Protein AF-A0A5S9NQM9-F1 (afdb_monomer)

Organism: NCBI:txid2029982

Nearest PDB structures (foldseek):
  5tz8-assembly1_B  TM=5.856E-01  e=1.288E-02  Staphylococcus aureus
  4mqt-assembly1_B  TM=5.356E-01  e=1.630E-02  Lama glama
  5j56-assembly1_B  TM=5.981E-01  e=7.099E-02  Vicugna pacos
  5u4m-assembly1_B  TM=4.731E-01  e=1.206E-01  Vicugna pacos
  7tys-assembly1_A  TM=3.061E-01  e=6.693E-02  Rattus norvegicus

pLDDT: mean 79.93, std 12.36, range [46.22, 94.44]

Mean predicted aligned error: 11.91 Å

Solvent-accessible surface area (backbone atoms only — not comparable to full-atom values): 13953 Å² total; per-residue (Å²): 107,72,63,61,52,49,49,49,70,73,41,55,75,67,51,32,50,49,51,52,49,49,50,50,48,53,50,50,54,46,49,46,50,70,55,46,38,50,55,52,19,59,75,67,74,44,82,72,48,71,69,32,50,52,53,46,50,51,50,53,48,53,54,52,50,51,50,52,51,52,52,52,52,50,51,52,50,32,51,52,26,49,75,70,69,38,52,71,58,22,52,50,50,52,53,52,50,53,50,53,52,49,51,47,64,70,45,43,63,58,53,42,44,51,54,15,48,77,68,66,18,62,80,55,42,75,65,43,23,50,78,36,44,79,48,77,44,77,75,44,80,49,75,60,90,55,35,38,34,42,31,33,30,44,41,61,40,90,96,58,58,24,60,56,27,31,36,32,43,31,23,28,43,97,88,55,38,30,31,68,41,58,31,73,86,76,37,54,66,43,76,26,35,63,81,21,40,48,75,46,48,30,45,47,84,84,44,78,82,36,83,33,30,43,38,30,32,29,52,66,74,24,52,60,48,28,72,73,67,78,41,84,51,59,82,70,64,40,76,55,84,86,42,69,81,49,51,76,59,29,32,29,80,44,75,57,89,126

Foldseek 3Di:
DVVLVVCCVPDDPVSVVVSVVVVVVVVVVVCCLVPVQCVVCVVVLHDRDSVLSVLVVVVVCVLVVVLVVLVVVLVVVLVVCVVVVVNVVSVVSVVVNVVVVVCCVVCVLVVLLVSCLVVVRCVSAAHWALRFFDDKADFDWDDDPQKIKTKTFTDTDPPHFQQQKKKWKWAQDPVQKIFTAQFPVRDRIDGAHRRRIDITIGGNVVDDGHFMKIKMTRPSLQPVVCVPPVDPSADRIDNDPPDPSSVVSSIDIGTDDD

Secondary structure (DSSP, 8-state):
-HHHHHHHHHS-HHHHHHHHHHHHHHHHHHHIIIIIHHHHHHHTT----HHHHHHHHHHHHHHHHHHHHHHHHHHHHHHHHHHTT-HHHHHHHHHHHHHHHHHHHHHHHHHHHHHHHHTT-TTTSPPPHHHHEEEEEEEEEEEETTEEEEEEEEEEPTT--GGGEEEEEEEE-TTS-EEEPPBTTS-SEEEPPTTSEEEEEEETTT----S-EEEEEEGGGTHHHHHHH-S-SS-S-BSSSS-HHHHTTT-EEEE---

Structure (mmCIF, N/CA/C/O backbone):
data_AF-A0A5S9NQM9-F1
#
_entry.id   AF-A0A5S9NQM9-F1
#
loop_
_atom_site.group_PDB
_atom_site.id
_atom_site.type_symbol
_atom_site.label_atom_id
_atom_site.label_alt_id
_atom_site.label_comp_id
_atom_site.label_asym_id
_atom_site.label_entity_id
_atom_site.label_seq_id
_atom_site.pdbx_PDB_ins_code
_atom_site.Cartn_x
_atom_site.Cartn_y
_atom_site.Cartn_z
_atom_site.occupancy
_atom_site.B_iso_or_equiv
_atom_site.auth_seq_id
_atom_site.auth_comp_id
_atom_site.auth_asym_id
_atom_site.auth_atom_id
_atom_site.pdbx_PDB_model_num
ATOM 1 N N . MET A 1 1 ? -11.300 13.026 -35.500 1.00 51.81 1 MET A N 1
ATOM 2 C CA . MET A 1 1 ? -11.892 11.980 -36.374 1.00 51.81 1 MET A CA 1
ATOM 3 C C . MET A 1 1 ? -12.049 12.459 -37.820 1.00 51.81 1 MET A C 1
ATOM 5 O O . MET A 1 1 ? -11.600 11.745 -38.700 1.00 51.81 1 MET A O 1
ATOM 9 N N . LYS A 1 2 ? -12.591 13.663 -38.082 1.00 46.22 2 LYS A N 1
ATOM 10 C CA . LYS A 1 2 ? -12.642 14.241 -39.445 1.00 46.22 2 LYS A CA 1
ATOM 11 C C . LYS A 1 2 ? -11.258 14.427 -40.100 1.00 46.22 2 LYS A C 1
ATOM 13 O O . LYS A 1 2 ? -11.122 14.113 -41.272 1.00 46.22 2 LYS A O 1
ATOM 18 N N . GLU A 1 3 ? -10.237 14.838 -39.342 1.00 55.19 3 GLU A N 1
ATOM 19 C CA . GLU A 1 3 ? -8.847 14.934 -39.840 1.00 55.19 3 GLU A CA 1
ATOM 20 C C . GLU A 1 3 ? -8.229 13.565 -40.148 1.00 55.19 3 GLU A C 1
ATOM 22 O O . GLU A 1 3 ? -7.749 13.363 -41.248 1.00 55.19 3 GLU A O 1
ATOM 27 N N . ILE A 1 4 ? -8.367 12.574 -39.258 1.00 57.25 4 ILE A N 1
ATOM 28 C CA . ILE A 1 4 ? -7.881 11.196 -39.494 1.00 57.25 4 ILE A CA 1
ATOM 29 C C . ILE A 1 4 ? -8.489 10.588 -40.772 1.00 57.25 4 ILE A C 1
ATOM 31 O O . ILE A 1 4 ? -7.815 9.869 -41.503 1.00 57.25 4 ILE A O 1
ATOM 35 N N . VAL A 1 5 ? -9.766 10.872 -41.050 1.00 58.75 5 VAL A N 1
ATOM 36 C CA . VAL A 1 5 ? -10.443 10.420 -42.277 1.00 58.75 5 VAL A CA 1
ATOM 37 C C . VAL A 1 5 ? -9.930 11.178 -43.503 1.00 58.75 5 VAL A C 1
ATOM 39 O O . VAL A 1 5 ? -9.722 10.560 -44.543 1.00 58.75 5 VAL A O 1
ATOM 42 N N . SER A 1 6 ? -9.684 12.486 -43.384 1.00 68.06 6 SER A N 1
ATOM 43 C CA . SER A 1 6 ? -9.044 13.285 -44.435 1.00 68.06 6 SER A CA 1
ATOM 44 C C . SER A 1 6 ? -7.654 12.737 -44.775 1.00 68.06 6 SER A C 1
ATOM 46 O O . SER A 1 6 ? -7.407 12.419 -45.936 1.00 68.06 6 SER A O 1
ATOM 48 N N . ASP A 1 7 ? -6.807 12.513 -43.768 1.00 57.16 7 ASP A N 1
ATOM 49 C CA . ASP A 1 7 ? -5.433 12.009 -43.912 1.00 57.16 7 ASP A CA 1
ATOM 50 C C . ASP A 1 7 ? -5.389 10.562 -44.422 1.00 57.16 7 ASP A C 1
ATOM 52 O O . ASP A 1 7 ? -4.492 10.176 -45.168 1.00 57.16 7 ASP A O 1
ATOM 56 N N . PHE A 1 8 ? -6.392 9.744 -44.094 1.00 61.41 8 PHE A N 1
ATOM 57 C CA . PHE A 1 8 ? -6.534 8.404 -44.664 1.00 61.41 8 PHE A CA 1
ATOM 58 C C . PHE A 1 8 ? -6.940 8.432 -46.147 1.00 61.41 8 PHE A C 1
ATOM 60 O O . PHE A 1 8 ? -6.553 7.559 -46.929 1.00 61.41 8 PHE A O 1
ATOM 67 N N . ILE A 1 9 ? -7.737 9.415 -46.568 1.00 69.00 9 ILE A N 1
ATOM 68 C CA . ILE A 1 9 ? -8.157 9.548 -47.967 1.00 69.00 9 ILE A CA 1
ATOM 69 C C . ILE A 1 9 ? -7.001 10.097 -48.813 1.00 69.00 9 ILE A C 1
ATOM 71 O O . ILE A 1 9 ? -6.726 9.532 -49.876 1.00 69.00 9 ILE A O 1
ATOM 75 N N . SER A 1 10 ? -6.294 11.118 -48.321 1.00 73.56 10 SER A N 1
ATOM 76 C CA . SER A 1 10 ? -5.234 11.837 -49.043 1.00 73.56 10 SER A CA 1
ATOM 77 C C . SER A 1 10 ? -3.818 11.266 -48.875 1.00 73.56 10 SER A C 1
ATOM 79 O O . SER A 1 10 ? -2.963 11.547 -49.712 1.00 73.56 10 SER A O 1
ATOM 81 N N . GLY A 1 11 ? -3.561 10.467 -47.836 1.00 65.56 11 GLY A N 1
ATOM 82 C CA . GLY A 1 11 ? -2.228 9.957 -47.506 1.00 65.56 11 GLY A CA 1
ATOM 83 C C . GLY A 1 11 ? -1.705 8.853 -48.430 1.00 65.56 11 GLY A C 1
ATOM 84 O O . GLY A 1 11 ? -2.449 8.171 -49.142 1.00 65.56 11 GLY A O 1
ATOM 85 N N . SER A 1 12 ? -0.392 8.640 -48.389 1.00 72.06 12 SER A N 1
ATOM 86 C CA . SER A 1 12 ? 0.304 7.549 -49.084 1.00 72.06 12 SER A CA 1
ATOM 87 C C . SER A 1 12 ? -0.123 6.163 -48.570 1.00 72.06 12 SER A C 1
ATOM 89 O O . SER A 1 12 ? -0.631 6.025 -47.458 1.00 72.06 12 SER A O 1
ATOM 91 N N . ALA A 1 13 ? 0.102 5.092 -49.344 1.00 67.38 13 ALA A N 1
ATOM 92 C CA . ALA A 1 13 ? -0.263 3.725 -48.933 1.00 67.38 13 ALA A CA 1
ATOM 93 C C . ALA A 1 13 ? 0.324 3.326 -47.558 1.00 67.38 13 ALA A C 1
ATOM 95 O O . ALA A 1 13 ? -0.333 2.649 -46.767 1.00 67.38 13 ALA A O 1
ATOM 96 N N . THR A 1 14 ? 1.529 3.808 -47.249 1.00 60.97 14 THR A N 1
ATOM 97 C CA . THR A 1 14 ? 2.202 3.670 -45.950 1.00 60.97 14 THR A CA 1
ATOM 98 C C . THR A 1 14 ? 1.504 4.428 -44.821 1.00 60.97 14 THR A C 1
ATOM 100 O O . THR A 1 14 ? 1.341 3.869 -43.741 1.00 60.97 14 THR A O 1
ATOM 103 N N . GLU A 1 15 ? 1.044 5.661 -45.050 1.00 57.12 15 GLU A N 1
ATOM 104 C CA . GLU A 1 15 ? 0.270 6.421 -44.051 1.00 57.12 15 GLU A CA 1
ATOM 105 C C . GLU A 1 15 ? -1.088 5.779 -43.789 1.00 57.12 15 GLU A C 1
ATOM 107 O O . GLU A 1 15 ? -1.505 5.668 -42.639 1.00 57.12 15 GLU A O 1
ATOM 112 N N . LYS A 1 16 ? -1.751 5.261 -44.827 1.00 60.00 16 LYS A N 1
ATOM 113 C CA . LYS A 1 16 ? -3.017 4.530 -44.680 1.00 60.00 16 LYS A CA 1
ATOM 114 C C . LYS A 1 16 ? -2.847 3.273 -43.831 1.00 60.00 16 LYS A C 1
ATOM 116 O O . LYS A 1 16 ? -3.647 3.032 -42.928 1.00 60.00 16 LYS A O 1
ATOM 121 N N . LEU A 1 17 ? -1.788 2.501 -44.080 1.00 51.72 17 LEU A N 1
ATOM 122 C CA . LEU A 1 17 ? -1.436 1.333 -43.268 1.00 51.72 17 LEU A CA 1
ATOM 123 C C . LEU A 1 17 ? -1.083 1.719 -41.828 1.00 51.72 17 LEU A C 1
ATOM 125 O O . LEU A 1 17 ? -1.529 1.046 -40.902 1.00 51.72 17 LEU A O 1
ATOM 129 N N . ALA A 1 18 ? -0.351 2.815 -41.619 1.00 55.75 18 ALA A N 1
ATOM 130 C CA . ALA A 1 18 ? -0.040 3.320 -40.284 1.00 55.75 18 ALA A CA 1
ATOM 131 C C . ALA A 1 18 ? -1.306 3.757 -39.527 1.00 55.75 18 ALA A C 1
ATOM 133 O O . ALA A 1 18 ? -1.468 3.422 -38.355 1.00 55.75 18 ALA A O 1
ATOM 134 N N . ILE A 1 19 ? -2.245 4.430 -40.197 1.00 62.56 19 ILE A N 1
ATOM 135 C CA . ILE A 1 19 ? -3.531 4.840 -39.618 1.00 62.56 19 ILE A CA 1
ATOM 136 C C . ILE A 1 19 ? -4.387 3.612 -39.270 1.00 62.56 19 ILE A C 1
ATOM 138 O O . ILE A 1 19 ? -4.892 3.530 -38.151 1.00 62.56 19 ILE A O 1
ATOM 142 N N . ILE A 1 20 ? -4.505 2.623 -40.167 1.00 62.88 20 ILE A N 1
ATOM 143 C CA . ILE A 1 20 ? -5.230 1.365 -39.893 1.00 62.88 20 ILE A CA 1
ATOM 144 C C . ILE A 1 20 ? -4.575 0.592 -38.746 1.00 62.88 20 ILE A C 1
ATOM 146 O O . ILE A 1 20 ? -5.282 0.078 -37.878 1.00 62.88 20 ILE A O 1
ATOM 150 N N . SER A 1 21 ? -3.243 0.529 -38.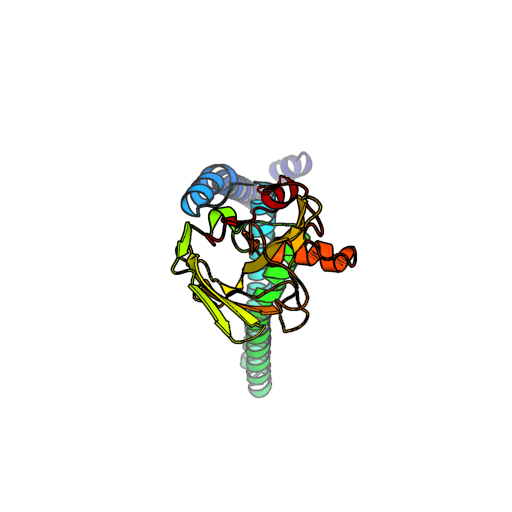711 1.00 52.25 21 SER A N 1
ATOM 151 C CA . SER A 1 21 ? -2.486 -0.113 -37.635 1.00 52.25 21 SER A CA 1
ATOM 152 C C . SER A 1 21 ? -2.723 0.589 -36.299 1.00 52.25 21 SER A C 1
ATOM 154 O O . SER A 1 21 ? -2.992 -0.074 -35.300 1.00 52.25 21 SER A O 1
ATOM 156 N N . ASN A 1 22 ? -2.706 1.922 -36.272 1.00 61.72 22 ASN A N 1
ATOM 157 C CA . ASN A 1 22 ? -2.979 2.706 -35.068 1.00 61.72 22 ASN A CA 1
ATOM 158 C C . ASN A 1 22 ? -4.422 2.520 -34.590 1.00 61.72 22 ASN A C 1
ATOM 160 O O . ASN A 1 22 ? -4.638 2.273 -33.408 1.00 61.72 22 ASN A O 1
ATOM 164 N N . ILE A 1 23 ? -5.407 2.555 -35.493 1.00 60.47 23 ILE A N 1
ATOM 165 C CA . ILE A 1 23 ? -6.818 2.313 -35.155 1.00 60.47 23 ILE A CA 1
ATOM 166 C C . ILE A 1 23 ? -7.016 0.879 -34.647 1.00 60.47 23 ILE A C 1
ATOM 168 O O . ILE A 1 23 ? -7.681 0.686 -33.634 1.00 60.47 23 ILE A O 1
ATOM 172 N N . SER A 1 24 ? -6.403 -0.117 -35.289 1.00 52.09 24 SER A N 1
ATOM 173 C CA . SER A 1 24 ? -6.474 -1.524 -34.862 1.00 52.09 24 SER A CA 1
ATOM 174 C C . SER A 1 24 ? -5.780 -1.753 -33.523 1.00 52.09 24 SER A C 1
ATOM 176 O O . SER A 1 24 ? -6.271 -2.523 -32.706 1.00 52.09 24 SER A O 1
ATOM 178 N N . THR A 1 25 ? -4.679 -1.048 -33.257 1.00 62.09 25 THR A N 1
ATOM 179 C CA . THR A 1 25 ? -3.988 -1.088 -31.962 1.00 62.09 25 THR A CA 1
ATOM 180 C C . THR A 1 25 ? -4.838 -0.425 -30.881 1.00 62.09 25 THR A C 1
ATOM 182 O O . THR A 1 25 ? -5.014 -1.003 -29.816 1.00 62.09 25 THR A O 1
ATOM 185 N N . ILE A 1 26 ? -5.448 0.732 -31.157 1.00 60.41 26 ILE A N 1
ATOM 186 C CA . ILE A 1 26 ? -6.357 1.415 -30.223 1.00 60.41 26 ILE A CA 1
ATOM 187 C C . ILE A 1 26 ? -7.592 0.553 -29.943 1.00 60.41 26 ILE A C 1
ATOM 189 O O . ILE A 1 26 ? -7.977 0.404 -28.785 1.00 60.41 26 ILE A O 1
ATOM 193 N N . LEU A 1 27 ? -8.195 -0.053 -30.968 1.00 55.09 27 LEU A N 1
ATOM 194 C CA . LEU A 1 27 ? -9.335 -0.960 -30.817 1.00 55.09 27 LEU A CA 1
ATOM 195 C C . LEU A 1 27 ? -8.939 -2.243 -30.086 1.00 55.09 27 LEU A C 1
ATOM 197 O O . LEU A 1 27 ? -9.668 -2.665 -29.200 1.00 55.09 27 LEU A O 1
ATOM 201 N N . GLY A 1 28 ? -7.781 -2.829 -30.390 1.00 58.00 28 GLY A N 1
ATOM 202 C CA . GLY A 1 28 ? -7.254 -4.009 -29.703 1.00 58.00 28 GLY A CA 1
ATOM 203 C C . GLY A 1 28 ? -6.983 -3.742 -28.224 1.00 58.00 28 GLY A C 1
ATOM 204 O O . GLY A 1 28 ? -7.447 -4.491 -27.370 1.00 58.00 28 GLY A O 1
ATOM 205 N N . VAL A 1 29 ? -6.329 -2.622 -27.905 1.00 63.25 29 VAL A N 1
ATOM 206 C CA . VAL A 1 29 ? -6.118 -2.164 -26.523 1.00 63.25 29 VAL A CA 1
ATOM 207 C C . VAL A 1 29 ? -7.457 -1.883 -25.845 1.00 63.25 29 VAL A C 1
ATOM 209 O O . VAL A 1 29 ? -7.630 -2.244 -24.685 1.00 63.25 29 VAL A O 1
ATOM 212 N N . SER A 1 30 ? -8.436 -1.324 -26.561 1.00 57.75 30 SER A N 1
ATOM 213 C CA . SER A 1 30 ? -9.780 -1.066 -26.029 1.00 57.75 30 SER A CA 1
ATOM 214 C C . SER A 1 30 ? -10.544 -2.363 -25.745 1.00 57.75 30 SER A C 1
ATOM 216 O O . SER A 1 30 ? -11.080 -2.517 -24.657 1.00 57.75 30 SER A O 1
ATOM 218 N N . VAL A 1 31 ? -10.557 -3.335 -26.661 1.00 58.09 31 VAL A N 1
ATOM 219 C CA . VAL A 1 31 ? -11.226 -4.637 -26.473 1.00 58.09 31 VAL A CA 1
ATOM 220 C C . VAL A 1 31 ? -10.569 -5.429 -25.343 1.00 58.09 31 VAL A C 1
ATOM 222 O O . VAL A 1 31 ? -11.271 -5.963 -24.490 1.00 58.09 31 VAL A O 1
ATOM 225 N N . VAL A 1 32 ? -9.236 -5.442 -25.263 1.00 58.91 32 VAL A N 1
ATOM 226 C CA . VAL A 1 32 ? -8.513 -6.037 -24.127 1.00 58.91 32 VAL A CA 1
ATOM 227 C C . VAL A 1 32 ? -8.874 -5.314 -22.824 1.00 58.91 32 VAL A C 1
ATOM 229 O O . VAL A 1 32 ? -9.146 -5.960 -21.820 1.00 58.91 32 VAL A O 1
ATOM 232 N N . THR A 1 33 ? -8.977 -3.987 -22.835 1.00 62.69 33 THR A N 1
ATOM 233 C CA . THR A 1 33 ? -9.366 -3.197 -21.655 1.00 62.69 33 THR A CA 1
ATOM 234 C C . THR A 1 33 ? -10.805 -3.475 -21.205 1.00 62.69 33 THR A C 1
ATOM 236 O O . THR A 1 33 ? -11.052 -3.652 -20.016 1.00 62.69 33 THR A O 1
ATOM 239 N N . PHE A 1 34 ? -11.756 -3.547 -22.137 1.00 61.00 34 PHE A N 1
ATOM 240 C CA . PHE A 1 34 ? -13.183 -3.697 -21.833 1.00 61.00 34 PHE A CA 1
ATOM 241 C C . PHE A 1 34 ? -13.615 -5.146 -21.583 1.00 61.00 34 PHE A C 1
ATOM 243 O O . PHE A 1 34 ? -14.586 -5.359 -20.865 1.00 61.00 34 PHE A O 1
ATOM 250 N N . VAL A 1 35 ? -12.911 -6.134 -22.145 1.00 61.97 35 VAL A N 1
ATOM 251 C CA . VAL A 1 35 ? -13.243 -7.562 -21.993 1.00 61.97 35 VAL A CA 1
ATOM 252 C C . VAL A 1 35 ? -12.287 -8.259 -21.027 1.00 61.97 35 VAL A C 1
ATOM 254 O O . VAL A 1 35 ? -12.735 -8.939 -20.108 1.00 61.97 35 VAL A O 1
ATOM 257 N N . ALA A 1 36 ? -10.973 -8.076 -21.186 1.00 61.94 36 ALA A N 1
ATOM 258 C CA . ALA A 1 36 ? -9.996 -8.714 -20.303 1.00 61.94 36 ALA A CA 1
ATOM 259 C C . ALA A 1 36 ? -9.820 -7.953 -18.983 1.00 61.94 36 ALA A C 1
ATOM 261 O O . ALA A 1 36 ? -9.487 -8.575 -17.984 1.00 61.94 36 ALA A O 1
ATOM 262 N N . GLY A 1 37 ? -10.076 -6.641 -18.944 1.00 63.16 37 GLY A N 1
ATOM 263 C CA . GLY A 1 37 ? -10.014 -5.842 -17.716 1.00 63.16 37 GLY A CA 1
ATOM 264 C C . GLY A 1 37 ? -10.918 -6.378 -16.597 1.00 63.16 37 GLY A C 1
ATOM 265 O O . GLY A 1 37 ? -10.394 -6.729 -15.538 1.00 63.16 37 GLY A O 1
ATOM 266 N N . PRO A 1 38 ? -12.243 -6.514 -16.815 1.00 64.44 38 PRO A N 1
ATOM 267 C CA . PRO A 1 38 ? -13.151 -7.105 -15.831 1.00 64.44 38 PRO A CA 1
ATOM 268 C C . PRO A 1 38 ? -12.750 -8.531 -15.438 1.00 64.44 38 PRO A C 1
ATOM 270 O O . PRO A 1 38 ? -12.697 -8.847 -14.254 1.00 64.44 38 PRO A O 1
ATOM 273 N N . PHE A 1 39 ? -12.379 -9.356 -16.421 1.00 62.28 39 PHE A N 1
ATOM 274 C CA . PHE A 1 39 ? -11.992 -10.753 -16.210 1.00 62.28 39 PHE A CA 1
ATOM 275 C C . PHE A 1 39 ? -10.712 -10.900 -15.368 1.00 62.28 39 PHE A C 1
ATOM 277 O O . PHE A 1 39 ? -10.650 -11.707 -14.443 1.00 62.28 39 PHE A O 1
ATOM 284 N N . LEU A 1 40 ? -9.685 -10.092 -15.647 1.00 59.53 40 LEU A N 1
ATOM 285 C CA . LEU A 1 40 ? -8.442 -10.058 -14.874 1.00 59.53 40 LEU A CA 1
ATOM 286 C C . LEU A 1 40 ? -8.657 -9.469 -13.480 1.00 59.53 40 LEU A C 1
ATOM 288 O O . LEU A 1 40 ? -7.980 -9.882 -12.542 1.00 59.53 40 LEU A O 1
ATOM 292 N N . SER A 1 41 ? -9.582 -8.518 -13.332 1.00 60.00 41 SER A N 1
ATOM 293 C CA . SER A 1 41 ? -9.927 -7.943 -12.030 1.00 60.00 41 SER A CA 1
ATOM 294 C C . SER A 1 41 ? -10.620 -8.968 -11.131 1.00 60.00 41 SER A C 1
ATOM 296 O O . SER A 1 41 ? -10.231 -9.123 -9.973 1.00 60.00 41 SER A O 1
ATOM 298 N N . GLU A 1 42 ? -11.540 -9.757 -11.694 1.00 62.88 42 GLU A N 1
ATOM 299 C CA . GLU A 1 42 ? -12.190 -10.881 -11.012 1.00 62.88 42 GLU A CA 1
ATOM 300 C C . GLU A 1 42 ? -11.171 -11.956 -10.595 1.00 62.88 42 GLU A C 1
ATOM 302 O O . GLU A 1 42 ? -11.158 -12.380 -9.440 1.00 62.88 42 GLU A O 1
ATOM 307 N N . PHE A 1 43 ? -10.226 -12.306 -11.477 1.00 58.78 43 PHE A N 1
ATOM 308 C CA . PHE A 1 43 ? -9.112 -13.206 -11.141 1.00 58.78 43 PHE A CA 1
ATOM 309 C C . PHE A 1 43 ? -8.162 -12.641 -10.073 1.00 58.78 43 PHE A C 1
ATOM 311 O O . PHE A 1 43 ? -7.620 -13.394 -9.266 1.00 58.78 43 PHE A O 1
ATOM 318 N N . ALA A 1 44 ? -7.944 -11.326 -10.059 1.00 58.09 44 ALA A N 1
ATOM 319 C CA . ALA A 1 44 ? -7.082 -10.652 -9.090 1.00 58.09 44 ALA A CA 1
ATOM 320 C C . ALA A 1 44 ? -7.793 -10.320 -7.765 1.00 58.09 44 ALA A C 1
ATOM 322 O O . ALA A 1 44 ? -7.170 -9.731 -6.877 1.00 58.09 44 ALA A O 1
ATOM 323 N N . GLY A 1 45 ? -9.087 -10.640 -7.628 1.00 54.69 45 GLY A N 1
ATOM 324 C CA . GLY A 1 45 ? -9.898 -10.282 -6.462 1.00 54.69 45 GLY A CA 1
ATOM 325 C C . GLY A 1 45 ? -10.020 -8.769 -6.241 1.00 54.69 45 GLY A C 1
ATOM 326 O O . GLY A 1 45 ? -10.183 -8.320 -5.105 1.00 54.69 45 GLY A O 1
ATOM 327 N N . LYS A 1 46 ? -9.884 -7.966 -7.303 1.00 64.19 46 LYS A N 1
ATOM 328 C CA . LYS A 1 46 ? -10.039 -6.506 -7.264 1.00 64.19 46 LYS A CA 1
ATOM 329 C C . LYS A 1 46 ? -11.395 -6.117 -7.858 1.00 64.19 46 LYS A C 1
ATOM 331 O O . LYS A 1 46 ? -11.971 -6.836 -8.664 1.00 64.19 46 LYS A O 1
ATOM 336 N N . GLU A 1 47 ? -11.935 -4.981 -7.425 1.00 65.56 47 GLU A N 1
ATOM 337 C CA . GLU A 1 47 ? -13.115 -4.411 -8.080 1.00 65.56 47 GLU A CA 1
ATOM 338 C C . GLU A 1 47 ? -12.705 -3.776 -9.405 1.00 65.56 47 GLU A C 1
ATOM 340 O O . GLU A 1 47 ? -11.735 -3.015 -9.473 1.00 65.56 47 GLU A O 1
ATOM 345 N N . PHE A 1 48 ? -13.444 -4.083 -10.473 1.00 67.9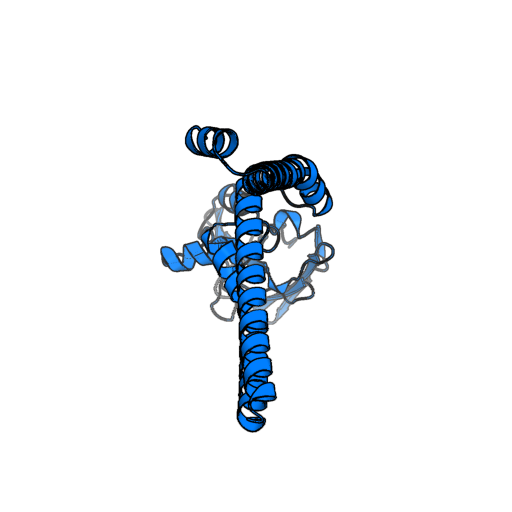4 48 PHE A N 1
ATOM 346 C CA . PHE A 1 48 ? -13.163 -3.491 -11.769 1.00 67.94 48 PHE A CA 1
ATOM 347 C C . PHE A 1 48 ? -13.692 -2.062 -11.849 1.00 67.94 48 PHE A C 1
ATOM 349 O O . PHE A 1 48 ? -14.861 -1.827 -12.146 1.00 67.94 48 PHE A O 1
ATOM 356 N N . ILE A 1 49 ? -12.795 -1.103 -11.632 1.00 74.19 49 ILE A N 1
ATOM 357 C CA . ILE A 1 49 ? -13.055 0.314 -11.873 1.00 74.19 49 ILE A CA 1
ATOM 358 C C . ILE A 1 49 ? -12.307 0.734 -13.144 1.00 74.19 49 ILE A C 1
ATOM 360 O O . ILE A 1 49 ? -11.076 0.707 -13.200 1.00 74.19 49 ILE A O 1
ATOM 364 N N . VAL A 1 50 ? -13.053 1.113 -14.188 1.00 70.62 50 VAL A N 1
ATOM 365 C CA . VAL A 1 50 ? -12.493 1.458 -15.512 1.00 70.62 50 VAL A CA 1
ATOM 366 C C . VAL A 1 50 ? -11.508 2.626 -15.422 1.00 70.62 50 VAL A C 1
ATOM 368 O O . VAL A 1 50 ? -10.443 2.575 -16.037 1.00 70.62 50 VAL A O 1
ATOM 371 N N . SER A 1 51 ? -11.835 3.667 -14.649 1.00 74.38 51 SER A N 1
ATOM 372 C CA . SER A 1 51 ? -10.960 4.832 -14.462 1.00 74.38 51 SER A CA 1
ATOM 373 C C . SER A 1 51 ? -9.617 4.435 -13.858 1.00 74.38 51 SER A C 1
ATOM 375 O O . SER A 1 51 ? -8.570 4.803 -14.388 1.00 74.38 51 SER A O 1
ATOM 377 N N . ASP A 1 52 ? -9.643 3.623 -12.805 1.00 74.00 52 ASP A N 1
ATOM 378 C CA . ASP A 1 52 ? -8.449 3.151 -12.111 1.00 74.00 52 ASP A CA 1
ATOM 379 C C . ASP A 1 52 ? -7.573 2.310 -13.041 1.00 74.00 52 ASP A C 1
ATOM 381 O O . ASP A 1 52 ? -6.342 2.427 -13.039 1.00 74.00 52 ASP A O 1
ATOM 385 N N . PHE A 1 53 ? -8.208 1.473 -13.863 1.00 74.62 53 PHE A N 1
ATOM 386 C CA . PHE A 1 53 ? -7.518 0.646 -14.843 1.00 74.62 53 PHE A CA 1
ATOM 387 C C . PHE A 1 53 ? -6.806 1.510 -15.891 1.00 74.62 53 PHE A C 1
ATOM 389 O O . PHE A 1 53 ? -5.613 1.323 -16.128 1.00 74.62 53 PHE A O 1
ATOM 396 N N . ILE A 1 54 ? -7.498 2.500 -16.465 1.00 77.56 54 ILE A N 1
ATOM 397 C CA . ILE A 1 54 ? -6.922 3.416 -17.461 1.00 77.56 54 ILE A CA 1
ATOM 398 C C . ILE A 1 54 ? -5.730 4.177 -16.872 1.00 77.56 54 ILE A C 1
ATOM 400 O O . ILE A 1 54 ? -4.665 4.210 -17.490 1.00 77.56 54 ILE A O 1
ATOM 404 N N . ILE A 1 55 ? -5.873 4.745 -15.670 1.00 77.12 55 ILE A N 1
ATOM 405 C CA . ILE A 1 55 ? -4.788 5.493 -15.016 1.00 77.12 55 ILE A CA 1
ATOM 406 C C . ILE A 1 55 ? -3.589 4.579 -14.751 1.00 77.12 55 ILE A C 1
ATOM 408 O O . ILE A 1 55 ? -2.451 4.971 -15.006 1.00 77.12 55 ILE A O 1
ATOM 412 N N . SER A 1 56 ? -3.828 3.343 -14.313 1.00 78.44 56 SER A N 1
ATOM 413 C CA . SER A 1 56 ? -2.760 2.363 -14.087 1.00 78.44 56 SER A CA 1
ATOM 414 C C . SER A 1 56 ? -2.027 2.005 -15.370 1.00 78.44 56 SER A C 1
ATOM 416 O O . SER A 1 56 ? -0.797 2.013 -15.392 1.00 78.44 56 SER A O 1
ATOM 418 N N . VAL A 1 57 ? -2.759 1.727 -16.451 1.00 78.25 57 VAL A N 1
ATOM 419 C CA . VAL A 1 57 ? -2.167 1.414 -17.758 1.00 78.25 57 VAL A CA 1
ATOM 420 C C . VAL A 1 57 ? -1.338 2.589 -18.265 1.00 78.25 57 VAL A C 1
ATOM 422 O O . VAL A 1 57 ? -0.197 2.383 -18.670 1.00 78.25 57 VAL A O 1
ATOM 425 N N . ILE A 1 58 ? -1.860 3.818 -18.190 1.00 79.69 58 ILE A N 1
ATOM 426 C CA . ILE A 1 58 ? -1.123 5.025 -18.590 1.00 79.69 58 ILE A CA 1
ATOM 427 C C . ILE A 1 58 ? 0.134 5.194 -17.734 1.00 79.69 58 ILE A C 1
ATOM 429 O O . ILE A 1 58 ? 1.209 5.439 -18.277 1.00 79.69 58 ILE A O 1
ATOM 433 N N . PHE A 1 59 ? 0.029 5.023 -16.415 1.00 81.19 59 PHE A N 1
ATOM 434 C CA . PHE A 1 59 ? 1.165 5.120 -15.500 1.00 81.19 59 PHE A CA 1
ATOM 435 C C . PHE A 1 59 ? 2.274 4.124 -15.864 1.00 81.19 59 PHE A C 1
ATOM 437 O O . PHE A 1 59 ? 3.412 4.526 -16.112 1.00 81.19 59 PHE A O 1
ATOM 444 N N . TYR A 1 60 ? 1.941 2.834 -15.973 1.00 78.81 60 TYR A N 1
ATOM 445 C CA . TYR A 1 60 ? 2.908 1.802 -16.350 1.00 78.81 60 TYR A CA 1
ATOM 446 C C . TYR A 1 60 ? 3.476 2.027 -17.752 1.00 78.81 60 TYR A C 1
ATOM 448 O O . TYR A 1 60 ? 4.678 1.850 -17.953 1.00 78.81 60 TYR A O 1
ATOM 456 N N . PHE A 1 61 ? 2.645 2.455 -18.705 1.00 81.50 61 PHE A N 1
ATOM 457 C CA . PHE A 1 61 ? 3.083 2.778 -20.058 1.00 81.50 61 PHE A CA 1
ATOM 458 C C . PHE A 1 61 ? 4.105 3.917 -20.059 1.00 81.50 61 PHE A C 1
ATOM 460 O O . PHE A 1 61 ? 5.163 3.769 -20.662 1.00 81.50 61 PHE A O 1
ATOM 467 N N . LEU A 1 62 ? 3.844 5.017 -19.347 1.00 80.81 62 LEU A N 1
ATOM 468 C CA . LEU A 1 62 ? 4.776 6.142 -19.241 1.00 80.81 62 LEU A CA 1
ATOM 469 C C . LEU A 1 62 ? 6.097 5.727 -18.582 1.00 80.81 62 LEU A C 1
ATOM 471 O O . LEU A 1 62 ? 7.163 6.111 -19.065 1.00 80.81 62 LEU A O 1
ATOM 475 N N . CYS A 1 63 ? 6.047 4.908 -17.528 1.00 82.94 63 CYS A N 1
ATOM 476 C CA . CYS A 1 63 ? 7.249 4.385 -16.877 1.00 82.94 63 CYS A CA 1
ATOM 477 C C . CYS A 1 63 ? 8.072 3.488 -17.814 1.00 82.94 63 CYS A C 1
ATOM 479 O O . CYS A 1 63 ? 9.283 3.677 -17.934 1.00 82.94 63 CYS A O 1
ATOM 481 N N . LEU A 1 64 ? 7.431 2.536 -18.499 1.00 81.00 64 LEU A N 1
ATOM 482 C CA . LEU A 1 64 ? 8.098 1.631 -19.441 1.00 81.00 64 LEU A CA 1
ATOM 483 C C . LEU A 1 64 ? 8.654 2.383 -20.648 1.00 81.00 64 LEU A C 1
ATOM 485 O O . LEU A 1 64 ? 9.795 2.154 -21.045 1.00 81.00 64 LEU A O 1
ATOM 489 N N . TRP A 1 65 ? 7.871 3.304 -21.207 1.00 82.62 65 TRP A N 1
ATOM 490 C CA . TRP A 1 65 ? 8.286 4.141 -22.324 1.00 82.62 65 TRP A CA 1
ATOM 491 C C . TRP A 1 65 ? 9.489 5.006 -21.953 1.00 82.62 65 TRP A C 1
ATOM 493 O O . TRP A 1 65 ? 10.482 5.020 -22.679 1.00 82.62 65 TRP A O 1
ATOM 503 N N . GLY A 1 66 ? 9.438 5.680 -20.800 1.00 84.12 66 GLY A N 1
ATOM 504 C CA . GLY A 1 66 ? 10.551 6.478 -20.288 1.00 84.12 66 GLY A CA 1
ATOM 505 C C . GLY A 1 66 ? 11.815 5.642 -20.084 1.00 84.12 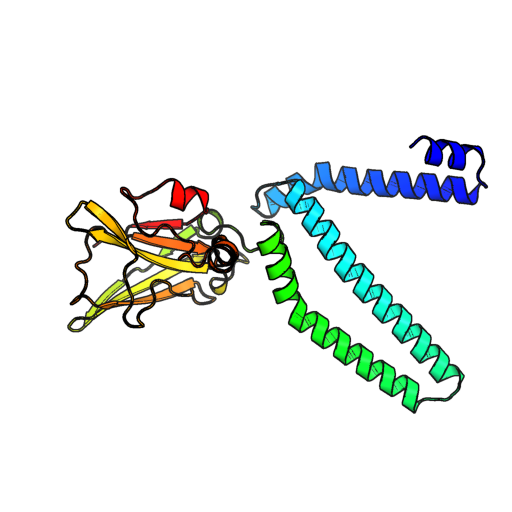66 GLY A C 1
ATOM 506 O O . GLY A 1 66 ? 12.890 6.038 -20.532 1.00 84.12 66 GLY A O 1
ATOM 507 N N . LEU A 1 67 ? 11.686 4.455 -19.483 1.00 85.12 67 LEU A N 1
ATOM 508 C CA . LEU A 1 67 ? 12.805 3.535 -19.274 1.00 85.12 67 LEU A CA 1
ATOM 509 C C . LEU A 1 67 ? 13.422 3.068 -20.601 1.00 85.12 67 LEU A C 1
ATOM 511 O O . LEU A 1 67 ? 14.639 3.127 -20.768 1.00 85.12 67 LEU A O 1
ATOM 515 N N . LEU A 1 68 ? 12.597 2.633 -21.556 1.00 84.19 68 LEU A N 1
ATOM 516 C CA . LEU A 1 68 ? 13.061 2.187 -22.872 1.00 84.19 68 LEU A CA 1
ATOM 517 C C . LEU A 1 68 ? 13.724 3.323 -23.654 1.00 84.19 68 LEU A C 1
ATOM 519 O O . LEU A 1 68 ? 14.764 3.103 -24.271 1.00 84.19 68 LEU A O 1
ATOM 523 N N . ALA A 1 69 ? 13.169 4.536 -23.596 1.00 85.81 69 ALA A N 1
ATOM 524 C CA . ALA A 1 69 ? 13.754 5.711 -24.232 1.00 85.81 69 ALA A CA 1
ATOM 525 C C . ALA A 1 69 ? 15.130 6.053 -23.636 1.00 85.81 69 ALA A C 1
ATOM 527 O O . ALA A 1 69 ? 16.069 6.325 -24.386 1.00 85.81 69 ALA A O 1
ATOM 528 N N . LEU A 1 70 ? 15.272 5.987 -22.307 1.00 88.38 70 LEU A N 1
ATOM 529 C CA . LEU A 1 70 ? 16.552 6.190 -21.622 1.00 88.38 70 LEU A CA 1
ATOM 530 C C . LEU A 1 70 ? 17.584 5.133 -22.026 1.00 88.38 70 LEU A C 1
ATOM 532 O O . LEU A 1 70 ? 18.692 5.491 -22.422 1.00 88.38 70 LEU A O 1
ATOM 536 N N . ILE A 1 71 ? 17.212 3.849 -21.992 1.00 88.62 71 ILE A N 1
ATOM 537 C CA . ILE A 1 71 ? 18.095 2.743 -22.393 1.00 88.62 71 ILE A CA 1
ATOM 538 C C . ILE A 1 71 ? 18.520 2.902 -23.854 1.00 88.62 71 ILE A C 1
ATOM 540 O O . ILE A 1 71 ? 19.704 2.802 -24.168 1.00 88.62 71 ILE A O 1
ATOM 544 N N . TYR A 1 72 ? 17.575 3.180 -24.753 1.00 89.50 72 TYR A N 1
ATOM 545 C CA . TYR A 1 72 ? 17.861 3.349 -26.174 1.00 89.50 72 TYR A CA 1
ATOM 546 C C . TYR A 1 72 ? 18.823 4.514 -26.432 1.00 89.50 72 TYR A C 1
ATOM 548 O O . TYR A 1 72 ? 19.807 4.348 -27.157 1.00 89.50 72 TYR A O 1
ATOM 556 N N . ASN A 1 73 ? 18.574 5.675 -25.820 1.00 88.44 73 ASN A N 1
ATOM 557 C CA . ASN A 1 73 ? 19.435 6.846 -25.978 1.00 88.44 73 ASN A CA 1
ATOM 558 C C . ASN A 1 73 ? 20.842 6.589 -25.424 1.00 88.44 73 ASN A C 1
ATOM 560 O O . ASN A 1 73 ? 21.821 6.861 -26.120 1.00 88.44 73 ASN A O 1
ATOM 564 N N . ALA A 1 74 ? 20.950 5.983 -24.240 1.00 89.12 74 ALA A N 1
ATOM 565 C CA . ALA A 1 74 ? 22.236 5.642 -23.640 1.00 89.12 74 ALA A CA 1
ATOM 566 C C . ALA A 1 74 ? 23.019 4.630 -24.493 1.00 89.12 74 ALA A C 1
ATOM 568 O O . ALA A 1 74 ? 24.194 4.843 -24.786 1.00 89.12 74 ALA A O 1
ATOM 569 N N . LEU A 1 75 ? 22.370 3.568 -24.987 1.00 89.81 75 LEU A N 1
ATOM 570 C CA . LEU A 1 75 ? 23.010 2.591 -25.877 1.00 89.81 75 LEU A CA 1
ATOM 571 C C . LEU A 1 75 ? 23.481 3.228 -27.188 1.00 89.81 75 LEU A C 1
ATOM 573 O O . LEU A 1 75 ? 24.573 2.920 -27.672 1.00 89.81 75 LEU A O 1
ATOM 577 N N . LYS A 1 76 ? 22.686 4.139 -27.757 1.00 92.50 76 LYS A N 1
ATOM 578 C CA . LYS A 1 76 ? 23.049 4.883 -28.968 1.00 92.50 76 LYS A CA 1
ATOM 579 C C . LYS A 1 76 ? 24.292 5.750 -28.745 1.00 92.50 76 LYS A C 1
ATOM 581 O O . LYS A 1 76 ? 25.175 5.778 -29.607 1.00 92.50 76 LYS A O 1
ATOM 586 N N . GLU A 1 77 ? 24.388 6.433 -27.607 1.00 89.69 77 GLU A N 1
ATOM 587 C CA . GLU A 1 77 ? 25.563 7.236 -27.250 1.00 89.69 77 GLU A CA 1
ATOM 588 C C . GLU A 1 77 ? 26.792 6.373 -26.957 1.00 89.69 77 GLU A C 1
ATOM 590 O O . GLU A 1 77 ? 27.864 6.630 -27.510 1.00 89.69 77 GLU A O 1
ATOM 595 N N . MET A 1 78 ? 26.632 5.291 -26.193 1.00 89.25 78 MET A N 1
ATOM 596 C CA . MET A 1 78 ? 27.699 4.318 -25.940 1.00 89.25 78 MET A CA 1
ATOM 597 C C . MET A 1 78 ? 28.243 3.728 -27.247 1.00 89.25 78 MET A C 1
ATOM 599 O O . MET A 1 78 ? 29.460 3.658 -27.433 1.00 89.25 78 MET A O 1
ATOM 603 N N . TYR A 1 79 ? 27.365 3.369 -28.189 1.00 90.88 79 TYR A N 1
ATOM 604 C CA . TYR A 1 79 ? 27.758 2.883 -29.513 1.00 90.88 79 TYR A CA 1
ATOM 605 C C . TYR A 1 79 ? 28.540 3.939 -30.303 1.00 90.88 79 TYR A C 1
ATOM 607 O O . TYR A 1 79 ? 29.586 3.637 -30.887 1.00 90.88 79 TYR A O 1
ATOM 615 N N . LYS A 1 80 ? 28.080 5.198 -30.288 1.00 92.62 80 LYS A N 1
ATOM 616 C CA . LYS A 1 80 ? 28.785 6.316 -30.930 1.00 92.62 80 LYS A CA 1
ATOM 617 C C . LYS A 1 80 ? 30.186 6.505 -30.338 1.00 92.62 80 LYS A C 1
ATOM 619 O O . LYS A 1 80 ? 31.155 6.593 -31.092 1.00 92.62 80 LYS A O 1
ATOM 624 N N . PHE A 1 81 ? 30.322 6.504 -29.013 1.00 90.56 81 PHE A N 1
ATOM 625 C CA . PHE A 1 81 ? 31.622 6.632 -28.348 1.00 90.56 81 PHE A CA 1
ATOM 626 C C . PHE A 1 81 ? 32.538 5.434 -28.601 1.00 90.56 81 PHE A C 1
ATOM 628 O O . PHE A 1 81 ? 33.741 5.627 -28.794 1.00 90.56 81 PHE A O 1
ATOM 635 N N . GLY A 1 82 ? 31.982 4.223 -28.682 1.00 87.44 82 GLY A N 1
ATOM 636 C CA . GLY A 1 82 ? 32.711 3.024 -29.095 1.00 87.44 82 GLY A CA 1
ATOM 637 C C . GLY A 1 82 ? 33.273 3.152 -30.513 1.00 87.44 82 GLY A C 1
ATOM 638 O O . GLY A 1 82 ? 34.462 2.914 -30.729 1.00 87.44 82 GLY A O 1
ATOM 639 N N . LYS A 1 83 ? 32.463 3.632 -31.467 1.00 92.00 83 LYS A N 1
ATOM 640 C CA . LYS A 1 83 ? 32.904 3.892 -32.849 1.00 92.00 83 LYS A CA 1
ATOM 641 C C . LYS A 1 83 ? 34.003 4.959 -32.920 1.00 92.00 83 LYS A C 1
ATOM 643 O O . LYS A 1 83 ? 34.934 4.835 -33.710 1.00 92.00 83 LYS A O 1
ATOM 648 N N . GLU A 1 84 ? 33.925 5.979 -32.069 1.00 93.44 84 GLU A N 1
ATOM 649 C CA . GLU A 1 84 ? 34.935 7.038 -31.944 1.00 93.44 84 GLU A CA 1
ATOM 650 C C . GLU A 1 84 ? 36.173 6.619 -31.120 1.00 93.44 84 GLU A C 1
ATOM 652 O O . GLU A 1 84 ? 37.041 7.454 -30.865 1.00 93.44 84 GLU A O 1
ATOM 657 N N . LYS A 1 85 ? 36.273 5.348 -30.689 1.00 90.88 85 LYS A N 1
ATOM 658 C CA . LYS A 1 85 ? 37.334 4.809 -29.809 1.00 90.88 85 LYS A CA 1
ATOM 659 C C . LYS A 1 85 ? 37.474 5.550 -28.468 1.00 90.88 85 LYS A C 1
ATOM 661 O O . LYS A 1 85 ? 38.500 5.456 -27.795 1.00 90.88 85 LYS A O 1
ATOM 666 N N . LYS A 1 86 ? 36.433 6.267 -28.036 1.00 91.06 86 LYS A N 1
ATOM 667 C CA . LYS A 1 86 ? 36.366 6.985 -26.752 1.00 91.06 86 LYS A CA 1
ATOM 668 C C . LYS A 1 86 ? 35.854 6.052 -25.653 1.00 91.06 86 LYS A C 1
ATOM 670 O O . LYS A 1 86 ? 34.818 6.306 -25.043 1.00 91.06 86 LYS A O 1
ATOM 675 N N . TYR A 1 87 ? 36.589 4.973 -25.392 1.00 88.50 87 TYR A N 1
ATOM 676 C CA . TYR A 1 87 ? 36.153 3.904 -24.484 1.00 88.50 87 TYR A CA 1
ATOM 677 C C . TYR A 1 87 ? 35.868 4.390 -23.060 1.00 88.50 87 TYR A C 1
ATOM 679 O O . TYR A 1 87 ? 34.865 3.998 -22.480 1.00 88.50 87 TYR A O 1
ATOM 687 N N . ALA A 1 88 ? 36.672 5.319 -22.530 1.00 89.50 88 ALA A N 1
ATOM 688 C CA . ALA A 1 88 ? 36.428 5.900 -21.207 1.00 89.50 88 ALA A CA 1
ATOM 689 C C . ALA A 1 88 ? 35.058 6.602 -21.109 1.00 89.50 88 ALA A C 1
ATOM 691 O O . ALA A 1 88 ? 34.378 6.481 -20.093 1.00 89.50 88 ALA A O 1
ATOM 692 N N . LYS A 1 89 ? 34.619 7.285 -22.178 1.00 88.19 89 LYS A N 1
ATOM 693 C CA . LYS A 1 89 ? 33.295 7.928 -22.223 1.00 88.19 89 LYS A CA 1
ATOM 694 C C . LYS A 1 89 ? 32.171 6.904 -22.341 1.00 88.19 89 LYS A C 1
ATOM 696 O O . LYS A 1 89 ? 31.174 7.033 -21.647 1.00 88.19 89 LYS A O 1
ATOM 701 N N . ALA A 1 90 ? 32.356 5.864 -23.156 1.00 87.12 90 ALA A N 1
ATOM 702 C CA . ALA A 1 90 ? 31.385 4.776 -23.270 1.00 87.12 90 ALA A CA 1
ATOM 703 C C . ALA A 1 90 ? 31.172 4.054 -21.926 1.00 87.12 90 ALA A C 1
ATOM 705 O O . ALA A 1 90 ? 30.034 3.806 -21.536 1.00 87.12 90 ALA A O 1
ATOM 706 N N . THR A 1 91 ? 32.250 3.767 -21.189 1.00 89.44 91 THR A N 1
ATOM 707 C CA . THR A 1 91 ? 32.166 3.155 -19.854 1.00 89.44 91 THR A CA 1
ATOM 708 C C . THR A 1 91 ? 31.509 4.091 -18.842 1.00 89.44 91 THR A C 1
ATOM 710 O O . THR A 1 91 ? 30.676 3.641 -18.060 1.00 89.44 91 THR A O 1
ATOM 713 N N . SER A 1 92 ? 31.840 5.388 -18.871 1.00 90.88 92 SER A N 1
ATOM 714 C CA . SER A 1 92 ? 31.214 6.389 -18.000 1.00 90.88 92 SER A CA 1
ATOM 715 C C . SER A 1 92 ? 29.698 6.454 -18.205 1.00 90.88 92 SER A C 1
ATOM 717 O O . SER A 1 92 ? 28.965 6.416 -17.223 1.00 90.88 92 SER A O 1
ATOM 719 N N . GLU A 1 93 ? 29.219 6.485 -19.453 1.00 88.44 93 GLU A N 1
ATOM 720 C CA . GLU A 1 93 ? 27.774 6.471 -19.737 1.00 88.44 93 GLU A CA 1
ATOM 721 C C . GLU A 1 93 ? 27.101 5.168 -19.303 1.00 88.44 93 GLU A C 1
ATOM 723 O O . GLU A 1 93 ? 25.996 5.186 -18.766 1.00 88.44 93 GLU A O 1
ATOM 728 N N . GLY A 1 94 ? 27.782 4.029 -19.459 1.00 89.75 94 GLY A N 1
ATOM 729 C CA . GLY A 1 94 ? 27.282 2.752 -18.948 1.00 89.75 94 GLY A CA 1
ATOM 730 C C . GLY A 1 94 ? 27.079 2.766 -17.429 1.00 89.75 94 GLY A C 1
ATOM 731 O O . GLY A 1 94 ? 26.059 2.284 -16.937 1.00 89.75 94 GLY A O 1
ATOM 732 N N . LEU A 1 95 ? 28.012 3.363 -16.680 1.00 91.56 95 LEU A N 1
ATOM 733 C CA . LEU A 1 95 ? 27.887 3.520 -15.227 1.00 91.56 95 LEU A CA 1
ATOM 734 C C . LEU A 1 95 ? 26.751 4.477 -14.846 1.00 91.56 95 LEU A C 1
ATOM 736 O O . LEU A 1 95 ? 25.989 4.172 -13.928 1.00 91.56 95 LEU A O 1
ATOM 740 N N . VAL A 1 96 ? 26.602 5.596 -15.561 1.00 90.75 96 VAL A N 1
ATOM 741 C CA . VAL A 1 96 ? 25.492 6.541 -15.352 1.00 90.75 96 VAL A CA 1
ATOM 742 C C . VAL A 1 96 ? 24.149 5.861 -15.617 1.00 90.75 96 VAL A C 1
ATOM 744 O O . VAL A 1 96 ? 23.243 5.972 -14.793 1.00 90.75 96 VAL A O 1
ATOM 747 N N . LEU A 1 97 ? 24.027 5.091 -16.701 1.00 91.81 97 LEU A N 1
ATOM 748 C CA . LEU A 1 97 ? 22.813 4.338 -17.015 1.00 91.81 97 LEU A CA 1
ATOM 749 C C . LEU A 1 97 ? 22.462 3.343 -15.902 1.00 91.81 97 LEU A C 1
ATOM 751 O O . LEU A 1 97 ? 21.314 3.304 -15.462 1.00 91.81 97 LEU A O 1
ATOM 755 N N . LEU A 1 98 ? 23.436 2.565 -15.417 1.00 91.94 98 LEU A N 1
ATOM 756 C CA . LEU A 1 98 ? 23.217 1.624 -14.312 1.00 91.94 98 LEU A CA 1
ATOM 757 C C . LEU A 1 98 ? 22.761 2.338 -13.037 1.00 91.94 98 LEU A C 1
ATOM 759 O O . LEU A 1 98 ? 21.851 1.862 -12.359 1.00 91.94 98 LEU A O 1
ATOM 763 N N . PHE A 1 99 ? 23.350 3.494 -12.734 1.00 91.31 99 PHE A N 1
ATOM 764 C CA . PHE A 1 99 ? 22.962 4.304 -11.585 1.00 91.31 99 PHE A CA 1
ATOM 765 C C . PHE A 1 99 ? 21.536 4.859 -11.719 1.00 91.31 99 PHE A C 1
ATOM 767 O O . PHE A 1 99 ? 20.751 4.771 -10.776 1.00 91.31 99 PHE A O 1
ATOM 774 N N . VAL A 1 100 ? 21.158 5.361 -12.899 1.00 89.69 100 VAL A N 1
ATOM 775 C CA . VAL A 1 100 ? 19.792 5.841 -13.179 1.00 89.69 100 VAL A CA 1
ATOM 776 C C . VAL A 1 100 ? 18.776 4.702 -13.093 1.00 89.69 100 VAL A C 1
ATOM 778 O O . VAL A 1 100 ? 17.718 4.878 -12.491 1.00 89.69 100 VAL A O 1
ATOM 781 N N . ILE A 1 101 ? 19.094 3.520 -13.633 1.00 89.62 101 ILE A N 1
ATOM 782 C CA . ILE A 1 101 ? 18.242 2.327 -13.511 1.00 89.62 101 ILE A CA 1
ATOM 783 C C . ILE A 1 101 ? 18.076 1.941 -12.039 1.00 89.62 101 ILE A C 1
ATOM 785 O O . ILE A 1 101 ? 16.958 1.671 -11.604 1.00 89.62 101 ILE A O 1
ATOM 789 N N . TRP A 1 102 ? 19.159 1.953 -11.259 1.00 90.69 102 TRP A N 1
ATOM 790 C CA . TRP A 1 102 ? 19.108 1.658 -9.829 1.00 90.69 102 TRP A CA 1
ATOM 791 C C . TRP A 1 102 ? 18.216 2.649 -9.069 1.00 90.69 102 TRP A C 1
ATOM 793 O O . TRP A 1 102 ? 17.325 2.216 -8.335 1.00 90.69 102 TRP A O 1
ATOM 803 N N . ILE A 1 103 ? 18.369 3.959 -9.307 1.00 88.19 103 ILE A N 1
ATOM 804 C CA . ILE A 1 103 ? 17.469 4.983 -8.749 1.00 88.19 103 ILE A CA 1
ATOM 805 C C . ILE A 1 103 ? 16.026 4.707 -9.170 1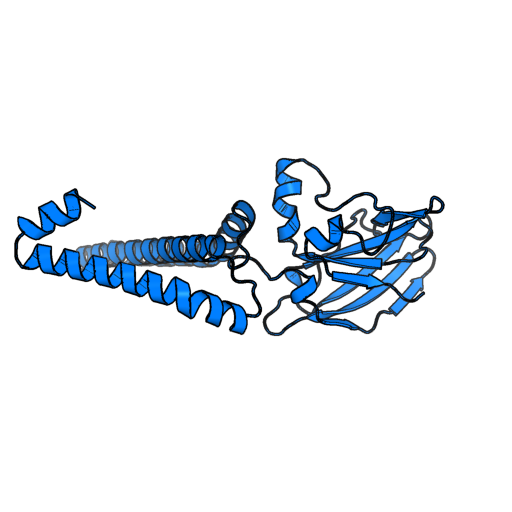.00 88.19 103 ILE A C 1
ATOM 807 O O . ILE A 1 103 ? 15.125 4.772 -8.335 1.00 88.19 103 ILE A O 1
ATOM 811 N N . GLY A 1 104 ? 15.791 4.378 -10.441 1.00 85.31 104 GLY A N 1
ATOM 812 C CA . GLY A 1 104 ? 14.470 4.032 -10.956 1.00 85.31 104 GLY A CA 1
ATOM 813 C C . GLY A 1 104 ? 13.846 2.867 -10.190 1.00 85.31 104 GLY A C 1
ATOM 814 O O . GLY A 1 104 ? 12.731 2.994 -9.700 1.00 85.31 104 GLY A O 1
ATOM 815 N N . ILE A 1 105 ? 14.580 1.768 -10.000 1.00 84.31 105 ILE A N 1
ATOM 816 C CA . ILE A 1 105 ? 14.106 0.582 -9.268 1.00 84.31 105 ILE A CA 1
ATOM 817 C C . ILE A 1 105 ? 13.786 0.917 -7.808 1.00 84.31 105 ILE A C 1
ATOM 819 O O . ILE A 1 105 ? 12.742 0.510 -7.303 1.00 84.31 105 ILE A O 1
ATOM 823 N N . VAL A 1 106 ? 14.659 1.669 -7.133 1.00 83.25 106 VAL A N 1
ATOM 824 C CA . VAL A 1 106 ? 14.477 2.035 -5.720 1.00 83.25 106 VAL A CA 1
ATOM 825 C C . VAL A 1 106 ? 13.331 3.033 -5.538 1.00 83.25 106 VAL A C 1
ATOM 827 O O . VAL A 1 106 ? 12.562 2.916 -4.588 1.00 83.25 106 VAL A O 1
ATOM 830 N N . SER A 1 107 ? 13.182 4.001 -6.444 1.00 81.44 107 SER A N 1
ATOM 831 C CA . SER A 1 107 ? 12.140 5.035 -6.369 1.00 81.44 107 SER A CA 1
ATOM 832 C C . SER A 1 107 ? 10.774 4.560 -6.871 1.00 81.44 107 SER A C 1
ATOM 834 O O . SER A 1 107 ? 9.750 5.095 -6.442 1.00 81.44 107 SER A O 1
ATOM 836 N N . PHE A 1 108 ? 10.727 3.540 -7.734 1.00 82.75 108 PHE A N 1
ATOM 837 C CA . PHE A 1 108 ? 9.496 3.081 -8.379 1.00 82.75 108 PHE A CA 1
ATOM 838 C C . PHE A 1 108 ? 8.369 2.726 -7.396 1.00 82.75 108 PHE A C 1
ATOM 840 O O . PHE A 1 108 ? 7.253 3.200 -7.618 1.00 82.75 108 PHE A O 1
ATOM 847 N N . PRO A 1 109 ? 8.596 1.978 -6.294 1.00 76.00 109 PRO A N 1
ATOM 848 C CA . PRO A 1 109 ? 7.545 1.705 -5.313 1.00 76.00 109 PRO A CA 1
ATOM 849 C C . PRO A 1 109 ? 6.939 2.978 -4.713 1.00 76.00 109 PRO A C 1
ATOM 851 O O . PRO A 1 109 ? 5.723 3.061 -4.559 1.00 76.00 109 PRO A O 1
ATOM 854 N N . TYR A 1 110 ? 7.766 3.991 -4.437 1.00 79.06 110 TYR A N 1
ATOM 855 C CA . TYR A 1 110 ? 7.320 5.261 -3.865 1.00 79.06 110 TYR A CA 1
ATOM 856 C C . TYR A 1 110 ? 6.524 6.091 -4.871 1.00 79.06 110 TYR A C 1
ATOM 858 O O . TYR A 1 110 ? 5.474 6.624 -4.525 1.00 79.06 110 TYR A O 1
ATOM 866 N N . VAL A 1 111 ? 6.981 6.164 -6.125 1.00 81.31 111 VAL A N 1
ATOM 867 C CA . VAL A 1 111 ? 6.259 6.863 -7.201 1.00 81.31 111 VAL A CA 1
ATOM 868 C C . VAL A 1 111 ? 4.931 6.162 -7.495 1.00 81.31 111 VAL A C 1
ATOM 870 O O . VAL A 1 111 ? 3.900 6.822 -7.606 1.00 81.31 111 VAL A O 1
ATOM 873 N N . LYS A 1 112 ? 4.933 4.825 -7.546 1.00 81.88 112 LYS A N 1
ATOM 874 C CA . LYS A 1 112 ? 3.726 4.003 -7.699 1.00 81.88 112 LYS A CA 1
ATOM 875 C C . LYS A 1 112 ? 2.729 4.283 -6.577 1.00 81.88 112 LYS A C 1
ATOM 877 O O . LYS A 1 112 ? 1.559 4.526 -6.861 1.00 81.88 112 LYS A O 1
ATOM 882 N N . HIS A 1 113 ? 3.187 4.276 -5.325 1.00 75.75 113 HIS A N 1
ATOM 883 C CA . HIS A 1 113 ? 2.340 4.593 -4.180 1.00 75.75 113 HIS A CA 1
ATOM 884 C C . HIS A 1 113 ? 1.826 6.032 -4.254 1.00 75.75 113 HIS A C 1
ATOM 886 O O . HIS A 1 113 ? 0.650 6.262 -4.025 1.00 75.75 113 HIS A O 1
ATOM 892 N N . PHE A 1 114 ? 2.670 7.004 -4.602 1.00 79.62 114 PHE A N 1
ATOM 893 C CA . PHE A 1 114 ? 2.276 8.410 -4.694 1.00 79.62 114 PHE A CA 1
ATOM 894 C C . PHE A 1 114 ? 1.185 8.649 -5.744 1.00 79.62 114 PHE A C 1
ATOM 896 O O . PHE A 1 114 ? 0.199 9.326 -5.459 1.00 79.62 114 PHE A O 1
ATOM 903 N N . VAL A 1 115 ? 1.338 8.083 -6.944 1.00 81.19 115 VAL A N 1
ATOM 904 C CA . VAL A 1 115 ? 0.329 8.188 -8.010 1.00 81.19 115 VAL A CA 1
ATOM 905 C C . VAL A 1 115 ? -0.935 7.420 -7.630 1.00 81.19 115 VAL A C 1
ATOM 907 O O . VAL A 1 115 ? -2.034 7.944 -7.795 1.00 81.19 115 VAL A O 1
ATOM 910 N N . GLY A 1 116 ? -0.783 6.211 -7.081 1.00 78.75 116 GLY A N 1
ATOM 911 C CA . GLY A 1 116 ? -1.901 5.409 -6.593 1.00 78.75 116 GLY A CA 1
ATOM 912 C C . GLY A 1 116 ? -2.726 6.144 -5.543 1.00 78.75 116 GLY A C 1
ATOM 913 O O . GLY A 1 116 ? -3.941 6.196 -5.668 1.00 78.75 116 GLY A O 1
ATOM 914 N N . ASP A 1 117 ? -2.062 6.763 -4.571 1.00 75.12 117 ASP A N 1
ATOM 915 C CA . ASP A 1 117 ? -2.680 7.563 -3.515 1.00 75.12 117 ASP A CA 1
ATOM 916 C C . ASP A 1 117 ? -3.371 8.790 -4.135 1.00 75.12 117 ASP A C 1
ATOM 918 O O . ASP A 1 117 ? -4.588 8.906 -4.057 1.00 75.12 117 ASP A O 1
ATOM 922 N N . THR A 1 118 ? -2.640 9.630 -4.889 1.00 76.44 118 THR A N 1
ATOM 923 C CA . THR A 1 118 ? -3.139 10.885 -5.512 1.00 76.44 118 THR A CA 1
ATOM 924 C C . THR A 1 118 ? -4.438 10.712 -6.298 1.00 76.44 118 THR A C 1
ATOM 926 O O . THR A 1 118 ? -5.321 11.565 -6.228 1.00 76.44 118 THR A O 1
ATOM 929 N N . PHE A 1 119 ? -4.551 9.625 -7.057 1.00 75.06 119 PHE A N 1
ATOM 930 C CA . PHE A 1 119 ? -5.722 9.342 -7.886 1.00 75.06 119 PHE A CA 1
ATOM 931 C C . PHE A 1 119 ? -6.673 8.306 -7.261 1.00 75.06 119 PHE A C 1
ATOM 933 O O . PHE A 1 119 ? -7.643 7.923 -7.909 1.00 75.06 119 PHE A O 1
ATOM 940 N N . ASN A 1 120 ? -6.398 7.848 -6.033 1.00 72.12 120 ASN A N 1
ATOM 941 C CA . ASN A 1 120 ? -7.078 6.749 -5.340 1.00 72.12 120 ASN A CA 1
ATOM 942 C C . ASN A 1 120 ? -7.268 5.496 -6.221 1.00 72.12 120 ASN A C 1
ATOM 944 O O . ASN A 1 120 ? -8.339 4.899 -6.286 1.00 72.12 120 ASN A O 1
ATOM 948 N N . VAL A 1 121 ? -6.212 5.110 -6.938 1.00 76.56 121 VAL A N 1
ATOM 949 C CA . VAL A 1 121 ? -6.244 4.037 -7.936 1.00 76.56 121 VAL A CA 1
ATOM 950 C C . VAL A 1 121 ? -5.986 2.691 -7.269 1.00 76.56 121 VAL A C 1
ATOM 952 O O . VAL A 1 121 ? -4.850 2.331 -6.935 1.00 76.56 121 VAL A O 1
ATOM 955 N N . SER A 1 122 ? -7.044 1.896 -7.141 1.00 71.44 122 SER A N 1
ATOM 956 C CA . SER A 1 122 ? -7.046 0.580 -6.483 1.00 71.44 122 SER A CA 1
ATOM 957 C C . SER A 1 122 ? -6.059 -0.444 -7.078 1.00 71.44 122 SER A C 1
ATOM 959 O O . SER A 1 122 ? -5.573 -1.346 -6.387 1.00 71.44 122 SER A O 1
ATOM 961 N N . TYR A 1 123 ? -5.702 -0.318 -8.358 1.00 71.31 123 TYR A N 1
ATOM 962 C CA . TYR A 1 123 ? -4.733 -1.206 -9.011 1.00 71.31 123 TYR A CA 1
ATOM 963 C C . TYR A 1 123 ? -3.275 -0.898 -8.646 1.00 71.31 123 TYR A C 1
ATOM 965 O O . TYR A 1 123 ? -2.457 -1.823 -8.626 1.00 71.31 123 TYR A O 1
ATOM 973 N N . LEU A 1 124 ? -2.948 0.357 -8.323 1.00 76.94 124 LEU A N 1
ATOM 974 C CA . LEU A 1 124 ? -1.595 0.774 -7.936 1.00 76.94 124 LEU A CA 1
ATOM 975 C C . LEU A 1 124 ? -1.334 0.586 -6.436 1.00 76.94 124 LEU A C 1
ATOM 977 O O . LEU A 1 124 ? -0.182 0.430 -6.025 1.00 76.94 124 LEU A O 1
ATOM 981 N N . LEU A 1 125 ? -2.397 0.533 -5.641 1.00 80.31 125 LEU A N 1
ATOM 982 C CA . LEU A 1 125 ? -2.353 0.372 -4.193 1.00 80.31 125 LEU A CA 1
ATOM 983 C C . LEU A 1 125 ? -2.602 -1.086 -3.761 1.00 80.31 125 LEU A C 1
ATOM 985 O O . LEU A 1 125 ? -2.998 -1.950 -4.559 1.00 80.31 125 LEU A O 1
ATOM 989 N N . ALA A 1 126 ? -2.347 -1.365 -2.479 1.00 79.50 126 ALA A N 1
ATOM 990 C CA . ALA A 1 126 ? -2.787 -2.603 -1.836 1.00 79.50 126 ALA A CA 1
ATOM 991 C C . ALA A 1 126 ? -4.324 -2.709 -1.873 1.00 79.50 126 ALA A C 1
ATOM 993 O O . ALA A 1 126 ? -5.019 -1.726 -2.120 1.00 79.50 126 ALA A O 1
ATOM 994 N N . GLN A 1 127 ? -4.880 -3.902 -1.680 1.00 80.94 127 GLN A N 1
ATOM 995 C CA . GLN A 1 127 ? -6.336 -4.048 -1.589 1.00 80.94 127 GLN A CA 1
ATOM 996 C C . GLN A 1 127 ? -6.856 -3.438 -0.279 1.00 80.94 127 GLN A C 1
ATOM 998 O O . GLN A 1 127 ? -6.111 -3.318 0.689 1.00 80.94 127 GLN A O 1
ATOM 1003 N N . HIS A 1 128 ? -8.132 -3.054 -0.236 1.00 85.00 128 HIS A N 1
ATOM 1004 C CA . HIS A 1 128 ? -8.753 -2.629 1.019 1.00 85.00 128 HIS A CA 1
ATOM 1005 C C . HIS A 1 128 ? -8.717 -3.758 2.055 1.00 85.00 128 HIS A C 1
ATOM 1007 O O . HIS A 1 128 ? -8.866 -4.936 1.714 1.00 85.00 128 HIS A O 1
ATOM 1013 N N . ALA A 1 129 ? -8.550 -3.388 3.325 1.00 88.62 129 ALA A N 1
ATOM 1014 C CA . ALA A 1 129 ? -8.393 -4.324 4.435 1.00 88.62 129 ALA A CA 1
ATOM 1015 C C . ALA A 1 129 ? -9.556 -5.328 4.530 1.00 88.62 129 ALA A C 1
ATOM 1017 O O . ALA A 1 129 ? -9.319 -6.519 4.706 1.00 88.62 129 ALA A O 1
ATOM 1018 N N . SER A 1 130 ? -10.792 -4.872 4.314 1.00 88.31 130 SER A N 1
ATOM 1019 C CA . SER A 1 130 ? -12.012 -5.697 4.273 1.00 88.31 130 SER A CA 1
ATOM 1020 C C . SER A 1 130 ? -11.958 -6.871 3.286 1.00 88.31 130 SER A C 1
ATOM 1022 O O . SER A 1 130 ? -12.593 -7.894 3.528 1.00 88.31 130 SER A O 1
ATOM 1024 N N . LYS A 1 131 ? -11.205 -6.741 2.186 1.00 85.50 131 LYS A N 1
ATOM 1025 C CA . LYS A 1 131 ? -11.039 -7.786 1.159 1.00 85.50 131 LYS A CA 1
ATOM 1026 C C . LYS A 1 131 ? -9.750 -8.578 1.338 1.00 85.50 131 LYS A C 1
ATOM 1028 O O . LYS A 1 131 ? -9.704 -9.772 1.051 1.00 85.50 131 LYS A O 1
ATOM 1033 N N . ALA A 1 132 ? -8.700 -7.910 1.803 1.00 87.12 132 ALA A N 1
ATOM 1034 C CA . ALA A 1 132 ? -7.377 -8.495 1.949 1.00 87.12 132 ALA A CA 1
ATOM 1035 C C . ALA A 1 132 ? -7.234 -9.372 3.203 1.00 87.12 132 ALA A C 1
ATOM 1037 O O . ALA A 1 132 ? -6.397 -10.278 3.234 1.00 87.12 132 ALA A O 1
ATOM 1038 N N . ILE A 1 133 ? -8.025 -9.098 4.241 1.00 91.00 133 ILE A N 1
ATOM 1039 C CA . ILE A 1 133 ? -7.963 -9.772 5.538 1.00 91.00 133 ILE A CA 1
ATOM 1040 C C . ILE A 1 133 ? -9.089 -10.792 5.628 1.00 91.00 133 ILE A C 1
ATOM 1042 O O . ILE A 1 133 ? -10.262 -10.462 5.494 1.00 91.00 133 ILE A O 1
ATOM 1046 N N . LYS A 1 134 ? -8.726 -12.047 5.899 1.00 88.81 134 LYS A N 1
ATOM 1047 C CA . LYS A 1 134 ? -9.694 -13.139 6.053 1.00 88.81 134 LYS A CA 1
ATOM 1048 C C . LYS A 1 134 ? -10.262 -13.200 7.466 1.00 88.81 134 LYS A C 1
ATOM 1050 O O . LYS A 1 134 ? -11.454 -13.426 7.639 1.00 88.81 134 LYS A O 1
ATOM 1055 N N . LYS A 1 135 ? -9.395 -13.069 8.474 1.00 92.06 135 LYS A N 1
ATOM 1056 C CA . LYS A 1 135 ? -9.748 -13.125 9.903 1.00 92.06 135 LYS A CA 1
ATOM 1057 C C . LYS A 1 135 ? -8.581 -12.685 10.782 1.00 92.06 135 LYS A C 1
ATOM 1059 O O . LYS A 1 135 ? -7.442 -12.627 10.321 1.00 92.06 135 LYS A O 1
ATOM 1064 N N . VAL A 1 136 ? -8.859 -12.449 12.060 1.00 92.81 136 VAL A N 1
ATOM 1065 C CA . VAL A 1 136 ? -7.845 -12.290 13.109 1.00 92.81 136 VAL A CA 1
ATOM 1066 C C . VAL A 1 136 ? -7.790 -13.583 13.926 1.00 92.81 136 VAL A C 1
ATOM 1068 O O . VAL A 1 136 ? -8.824 -14.144 14.278 1.00 92.81 136 VAL A O 1
ATOM 1071 N N . GLU A 1 137 ? -6.588 -14.091 14.178 1.00 92.19 137 GLU A N 1
ATOM 1072 C CA . GLU A 1 137 ? -6.325 -15.356 14.864 1.00 92.19 137 GLU A CA 1
ATOM 1073 C C . GLU A 1 137 ? -5.457 -15.148 16.105 1.00 92.19 137 GLU A C 1
ATOM 1075 O O . GLU A 1 137 ? -4.560 -14.300 16.123 1.00 92.19 137 GLU A O 1
ATOM 1080 N N . GLY A 1 138 ? -5.681 -15.998 17.112 1.00 86.50 138 GLY A N 1
ATOM 1081 C CA . GLY A 1 138 ? -4.807 -16.102 18.280 1.00 86.50 138 GLY A CA 1
ATOM 1082 C C . GLY A 1 138 ? -4.704 -14.801 19.069 1.00 86.50 138 GLY A C 1
ATOM 1083 O O . GLY A 1 138 ? -3.608 -14.450 19.496 1.00 86.50 138 GLY A O 1
ATOM 1084 N N . VAL A 1 139 ? -5.818 -14.072 19.205 1.00 91.00 139 VAL A N 1
ATOM 1085 C CA . VAL A 1 139 ? -5.848 -12.848 20.007 1.00 91.00 139 VAL A CA 1
ATOM 1086 C C . VAL A 1 139 ? -5.663 -13.222 21.472 1.00 91.00 139 VAL A C 1
ATOM 1088 O O . VAL A 1 139 ? -6.489 -13.936 22.033 1.00 91.00 139 VAL A O 1
ATOM 1091 N N . ASN A 1 140 ? -4.576 -12.752 22.073 1.00 91.25 140 ASN A N 1
ATOM 1092 C CA . ASN A 1 140 ? -4.265 -12.943 23.482 1.00 91.25 140 ASN A CA 1
ATOM 1093 C C . ASN A 1 140 ? -4.202 -11.590 24.193 1.00 91.25 140 ASN A C 1
ATOM 1095 O O . ASN A 1 140 ? -3.721 -10.602 23.628 1.00 91.25 140 ASN A O 1
ATOM 1099 N N . GLN A 1 141 ? -4.682 -11.566 25.432 1.00 89.44 141 GLN A N 1
ATOM 1100 C CA . GLN A 1 141 ? -4.716 -10.389 26.289 1.00 89.44 141 GLN A CA 1
ATOM 1101 C C . GLN A 1 141 ? -3.905 -10.676 27.549 1.00 89.44 141 GLN A C 1
ATOM 1103 O O . GLN A 1 141 ? -4.312 -11.462 28.402 1.00 89.44 141 GLN A O 1
ATOM 1108 N N . GLU A 1 142 ? -2.754 -10.023 27.671 1.00 89.88 142 GLU A N 1
ATOM 1109 C CA . GLU A 1 142 ? -1.866 -10.172 28.822 1.00 89.88 142 GLU A CA 1
ATOM 1110 C C . GLU A 1 142 ? -1.794 -8.855 29.584 1.00 89.88 142 GLU A C 1
ATOM 1112 O O . GLU A 1 142 ? -1.418 -7.820 29.030 1.00 89.88 142 GLU A O 1
ATOM 1117 N N . LYS A 1 143 ? -2.164 -8.879 30.866 1.00 87.56 143 LYS A N 1
ATOM 1118 C CA . LYS A 1 143 ? -2.081 -7.707 31.737 1.00 87.56 143 LYS A CA 1
ATOM 1119 C C . LYS A 1 143 ? -0.848 -7.807 32.627 1.00 87.56 143 LYS A C 1
ATOM 1121 O O . LYS A 1 143 ? -0.770 -8.696 33.472 1.00 87.56 143 LYS A O 1
ATOM 1126 N N . THR A 1 144 ? 0.054 -6.841 32.493 1.00 86.69 144 THR A N 1
ATOM 1127 C CA . THR A 1 144 ? 1.260 -6.723 33.318 1.00 86.69 144 THR A CA 1
ATOM 1128 C C . THR A 1 144 ? 1.258 -5.356 33.990 1.00 86.69 144 THR A C 1
ATOM 1130 O O . THR A 1 144 ? 1.552 -4.339 33.364 1.00 86.69 144 THR A O 1
ATOM 1133 N N . GLY A 1 145 ? 0.879 -5.325 35.270 1.00 86.12 145 GLY A N 1
ATOM 1134 C CA . GLY A 1 145 ? 0.661 -4.075 35.999 1.00 86.12 145 GLY A CA 1
ATOM 1135 C C . GLY A 1 145 ? -0.478 -3.260 35.380 1.00 86.12 145 GLY A C 1
ATOM 1136 O O . GLY A 1 145 ? -1.619 -3.724 35.305 1.00 86.12 145 GLY A O 1
ATOM 1137 N N . GLU A 1 146 ? -0.154 -2.054 34.925 1.00 86.19 146 GLU A N 1
ATOM 1138 C CA . GLU A 1 146 ? -1.081 -1.103 34.295 1.00 86.19 146 GLU A CA 1
ATOM 1139 C C . GLU A 1 146 ? -1.102 -1.188 32.766 1.00 86.19 146 GLU A C 1
ATOM 1141 O O . GLU A 1 146 ? -1.903 -0.518 32.120 1.00 86.19 146 GLU A O 1
ATOM 1146 N N . ILE A 1 147 ? -0.272 -2.044 32.170 1.00 88.62 147 ILE A N 1
ATOM 1147 C CA . ILE A 1 147 ? -0.228 -2.220 30.720 1.00 88.62 147 ILE A CA 1
ATOM 1148 C C . ILE A 1 147 ? -1.023 -3.470 30.349 1.00 88.62 147 ILE A C 1
ATOM 1150 O O . ILE A 1 147 ? -0.738 -4.572 30.828 1.00 88.62 147 ILE A O 1
ATOM 1154 N N . LEU A 1 148 ? -2.008 -3.305 29.467 1.00 89.69 148 LEU A N 1
ATOM 1155 C CA . LEU A 1 148 ?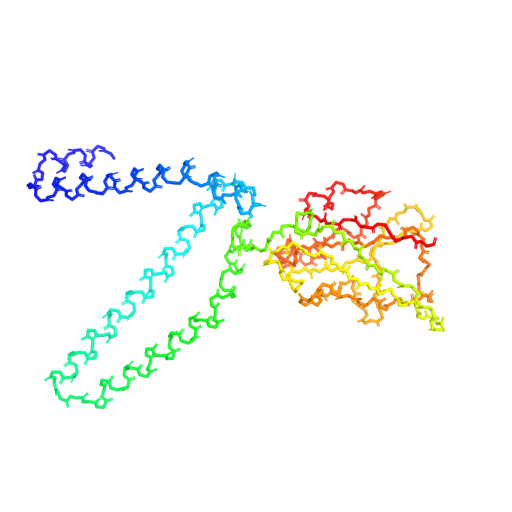 -2.655 -4.411 28.772 1.00 89.69 148 LEU A CA 1
ATOM 1156 C C . LEU A 1 148 ? -1.998 -4.588 27.406 1.00 89.69 148 LEU A C 1
ATOM 1158 O O . LEU A 1 148 ? -2.024 -3.686 26.575 1.00 89.69 148 LEU A O 1
ATOM 1162 N N . THR A 1 149 ? -1.439 -5.763 27.159 1.00 91.56 149 THR A N 1
ATOM 1163 C CA . THR A 1 149 ? -0.868 -6.128 25.865 1.00 91.56 149 THR A CA 1
ATOM 1164 C C . THR A 1 149 ? -1.863 -6.987 25.103 1.00 91.56 149 THR A C 1
ATOM 1166 O O . THR A 1 149 ? -2.171 -8.104 25.517 1.00 91.56 149 THR A O 1
ATOM 1169 N N . ILE A 1 150 ? -2.353 -6.473 23.975 1.00 92.06 150 ILE A N 1
ATOM 1170 C CA . ILE A 1 150 ? -3.220 -7.208 23.051 1.00 92.06 150 ILE A CA 1
ATOM 1171 C C . ILE A 1 150 ? -2.356 -7.675 21.886 1.00 92.06 150 ILE A C 1
ATOM 1173 O O . ILE A 1 150 ? -1.843 -6.863 21.118 1.00 92.06 150 ILE A O 1
ATOM 1177 N N . SER A 1 151 ? -2.172 -8.981 21.746 1.00 94.00 151 SER A N 1
ATOM 1178 C CA . SER A 1 151 ? -1.346 -9.564 20.685 1.00 94.00 151 SER A CA 1
ATOM 1179 C C . SER A 1 151 ? -2.155 -10.524 19.833 1.00 94.00 151 SER A C 1
ATOM 1181 O O . SER A 1 151 ? -3.154 -11.067 20.289 1.00 94.00 151 SER A O 1
ATOM 1183 N N . GLY A 1 152 ? -1.747 -10.723 18.585 1.00 93.88 152 GLY A N 1
ATOM 1184 C CA . GLY A 1 152 ? -2.427 -11.650 17.690 1.00 93.88 152 GLY A CA 1
ATOM 1185 C C . GLY A 1 152 ? -1.817 -11.674 16.299 1.00 93.88 152 GLY A C 1
ATOM 1186 O O . GLY A 1 152 ? -0.740 -11.1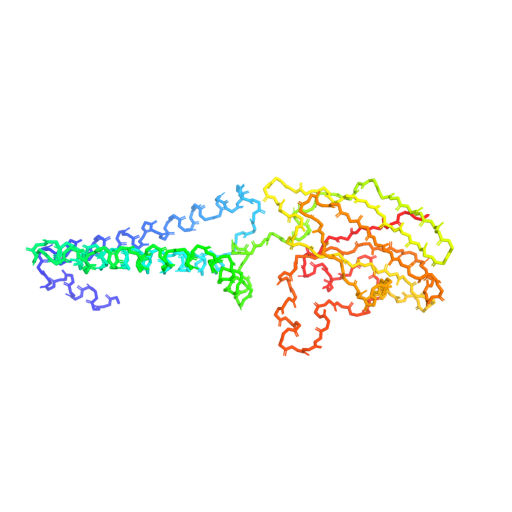17 16.045 1.00 93.88 152 GLY A O 1
ATOM 1187 N N . ARG A 1 153 ? -2.509 -12.342 15.375 1.00 94.31 153 ARG A N 1
ATOM 1188 C CA . ARG A 1 153 ? -2.132 -12.384 13.962 1.00 94.31 153 ARG A CA 1
ATOM 1189 C C . ARG A 1 153 ? -3.331 -12.127 13.065 1.00 94.31 153 ARG A C 1
ATOM 1191 O O . ARG A 1 153 ? -4.369 -12.757 13.193 1.00 94.31 153 ARG A O 1
ATOM 1198 N N . VAL A 1 154 ? -3.149 -11.248 12.096 1.00 94.44 154 VAL A N 1
ATOM 1199 C CA . VAL A 1 154 ? -4.069 -11.027 10.986 1.00 94.44 154 VAL A CA 1
ATOM 1200 C C . VAL A 1 154 ? -3.773 -12.055 9.894 1.00 94.44 154 VAL A C 1
ATOM 1202 O O . VAL A 1 154 ? -2.649 -12.140 9.397 1.00 94.44 154 VAL A O 1
ATOM 1205 N N . SER A 1 155 ? -4.771 -12.859 9.534 1.00 92.81 155 SER A N 1
ATOM 1206 C CA . SER A 1 155 ? -4.697 -13.816 8.432 1.00 92.81 155 SER A CA 1
ATOM 1207 C C . SER A 1 155 ? -4.954 -13.088 7.114 1.00 92.81 155 SER A C 1
ATOM 1209 O O . SER A 1 155 ? -6.068 -12.631 6.846 1.00 92.81 155 SER A O 1
ATOM 1211 N N . LEU A 1 156 ? -3.901 -12.952 6.313 1.00 89.25 156 LEU A N 1
ATOM 1212 C CA . LEU A 1 156 ? -3.904 -12.207 5.057 1.00 89.25 156 LEU A CA 1
ATOM 1213 C C . LEU A 1 156 ? -4.199 -13.126 3.862 1.00 89.25 156 LEU A C 1
ATOM 1215 O O . LEU A 1 156 ? -3.918 -14.328 3.886 1.00 89.25 156 LEU A O 1
ATOM 1219 N N . GLY A 1 157 ? -4.769 -12.552 2.804 1.00 81.31 157 GLY A N 1
ATOM 1220 C CA . GLY A 1 157 ? -4.894 -13.191 1.496 1.00 81.31 157 GLY A CA 1
ATOM 1221 C C . GLY A 1 157 ? -3.539 -13.529 0.866 1.00 81.31 157 GLY A C 1
ATOM 1222 O O . GLY A 1 157 ? -2.489 -13.028 1.268 1.00 81.31 157 GLY A O 1
ATOM 1223 N N . GLU A 1 158 ? -3.555 -14.399 -0.141 1.00 75.69 158 GLU A N 1
ATOM 1224 C CA . GLU A 1 158 ? -2.339 -14.760 -0.870 1.00 75.69 158 GLU A CA 1
ATOM 1225 C C . GLU A 1 158 ? -1.753 -13.532 -1.587 1.00 75.69 158 GLU A C 1
ATOM 1227 O O . GLU A 1 158 ? -2.482 -12.739 -2.179 1.00 75.69 158 GLU A O 1
ATOM 1232 N N . GLY A 1 159 ? -0.433 -13.340 -1.494 1.00 72.19 159 GLY A N 1
ATOM 1233 C CA . GLY A 1 159 ? 0.260 -12.196 -2.100 1.00 72.19 159 GLY A CA 1
ATOM 1234 C C . GLY A 1 159 ? 0.088 -10.853 -1.373 1.00 72.19 159 GLY A C 1
ATOM 1235 O O . GLY A 1 159 ? 0.663 -9.856 -1.811 1.00 72.19 159 GLY A O 1
ATOM 1236 N N . VAL A 1 160 ? -0.650 -10.810 -0.259 1.00 83.44 160 VAL A N 1
ATOM 1237 C CA . VAL A 1 160 ? -0.850 -9.601 0.553 1.00 83.44 160 VAL A CA 1
ATOM 1238 C C . VAL A 1 160 ? 0.269 -9.459 1.590 1.00 83.44 160 VAL A C 1
ATOM 1240 O O . VAL A 1 160 ? 0.577 -10.404 2.316 1.00 83.44 160 VAL A O 1
ATOM 1243 N N . LYS A 1 161 ? 0.865 -8.265 1.700 1.00 85.25 161 LYS A N 1
ATOM 1244 C CA . LYS A 1 161 ? 1.865 -7.949 2.731 1.00 85.25 161 LYS A CA 1
ATOM 1245 C C . LYS A 1 161 ? 1.215 -7.215 3.896 1.00 85.25 161 LYS A C 1
ATOM 1247 O O . LYS A 1 161 ? 0.534 -6.219 3.690 1.00 85.25 161 LYS A O 1
ATOM 1252 N N . GLY A 1 162 ? 1.472 -7.666 5.124 1.00 85.12 162 GLY A N 1
ATOM 1253 C CA . GLY A 1 162 ? 0.895 -7.033 6.316 1.00 85.12 162 GLY A CA 1
ATOM 1254 C C . GLY A 1 162 ? 1.348 -5.587 6.529 1.00 85.12 162 GLY A C 1
ATOM 1255 O O . GLY A 1 162 ? 0.567 -4.787 7.016 1.00 85.12 162 GLY A O 1
ATOM 1256 N N . SER A 1 163 ? 2.551 -5.231 6.070 1.00 86.81 163 SER A N 1
ATOM 1257 C CA . SER A 1 163 ? 3.113 -3.877 6.178 1.00 86.81 163 SER A CA 1
ATOM 1258 C C . SER A 1 163 ? 2.353 -2.802 5.399 1.00 86.81 163 SER A C 1
ATOM 1260 O O . SER A 1 163 ? 2.630 -1.627 5.586 1.00 86.81 163 SER A O 1
ATOM 1262 N N . ASP A 1 164 ? 1.434 -3.187 4.510 1.00 86.19 164 ASP A N 1
ATOM 1263 C CA . ASP A 1 164 ? 0.591 -2.241 3.769 1.00 86.19 164 ASP A CA 1
ATOM 1264 C C . ASP A 1 164 ? -0.663 -1.822 4.572 1.00 86.19 164 ASP A C 1
ATOM 1266 O O . ASP A 1 164 ? -1.534 -1.116 4.051 1.00 86.19 164 ASP A O 1
ATOM 1270 N N . TYR A 1 165 ? -0.782 -2.299 5.818 1.00 90.19 165 TYR A N 1
ATOM 1271 C CA . TYR A 1 165 ? -1.942 -2.106 6.677 1.00 90.19 165 TYR A CA 1
ATOM 1272 C C . TYR A 1 165 ? -1.554 -1.574 8.051 1.00 90.19 165 TYR A C 1
ATOM 1274 O O . TYR A 1 165 ? -0.531 -1.919 8.646 1.00 90.19 165 TYR A O 1
ATOM 1282 N N . GLU A 1 166 ? -2.463 -0.782 8.588 1.00 91.19 166 GLU A N 1
ATOM 1283 C CA . GLU A 1 166 ? -2.363 -0.132 9.880 1.00 91.19 166 GLU A CA 1
ATOM 1284 C C . GLU A 1 166 ? -3.544 -0.542 10.742 1.00 91.19 166 GLU A C 1
ATOM 1286 O O . GLU A 1 166 ? -4.672 -0.696 10.268 1.00 91.19 166 GLU A O 1
ATOM 1291 N N . LEU A 1 167 ? -3.277 -0.723 12.026 1.00 92.69 167 LEU A N 1
ATOM 1292 C CA . LEU A 1 167 ? -4.251 -1.176 12.995 1.00 92.69 167 LEU A CA 1
ATOM 1293 C C . LEU A 1 167 ? -4.520 -0.076 14.020 1.00 92.69 167 LEU A C 1
ATOM 1295 O O . LEU A 1 167 ? -3.597 0.540 14.551 1.00 92.69 167 LEU A O 1
ATOM 1299 N N . LEU A 1 168 ? -5.797 0.112 14.339 1.00 93.06 168 LEU A N 1
ATOM 1300 C CA . LEU A 1 168 ? -6.287 0.977 15.400 1.00 93.06 168 LEU A CA 1
ATOM 1301 C C . LEU A 1 168 ? -7.152 0.183 16.372 1.00 93.06 168 LEU A C 1
ATOM 1303 O O . LEU A 1 168 ? -7.953 -0.664 15.978 1.00 93.06 168 LEU A O 1
ATOM 1307 N N . LEU A 1 169 ? -7.035 0.503 17.655 1.00 93.19 169 LEU A N 1
ATOM 1308 C CA . LEU A 1 169 ? -7.912 -0.031 18.687 1.00 93.19 169 LEU A CA 1
ATOM 1309 C C . LEU A 1 169 ? -8.984 1.004 19.018 1.00 93.19 169 LEU A C 1
ATOM 1311 O O . LEU A 1 169 ? -8.658 2.100 19.463 1.00 93.19 169 LEU A O 1
ATOM 1315 N N . TYR A 1 170 ? -10.256 0.661 18.848 1.00 93.19 170 TYR A N 1
ATOM 1316 C CA . TYR A 1 170 ? -11.384 1.463 19.316 1.00 93.19 170 TYR A CA 1
ATOM 1317 C C . TYR A 1 170 ? -11.961 0.855 20.583 1.00 93.19 170 TYR A C 1
ATOM 1319 O O . TYR A 1 170 ? -12.082 -0.359 20.705 1.00 93.19 170 TYR A O 1
ATOM 1327 N N . SER A 1 171 ? -12.368 1.708 21.515 1.00 92.62 171 SER A N 1
ATOM 1328 C CA . SER A 1 171 ? -13.079 1.290 22.720 1.00 92.62 171 SER A CA 1
ATOM 1329 C C . SER A 1 171 ? -14.258 2.207 22.972 1.00 92.62 171 SER A C 1
ATOM 1331 O O . SER A 1 171 ? -14.184 3.419 22.735 1.00 92.62 171 SER A O 1
ATOM 1333 N N . LYS A 1 172 ? -15.335 1.631 23.500 1.00 91.44 172 LYS A N 1
ATOM 1334 C CA . LYS A 1 172 ? -16.508 2.375 23.936 1.00 91.44 172 LYS A CA 1
ATOM 1335 C C . LYS A 1 172 ? -16.186 3.147 25.211 1.00 91.44 172 LYS A C 1
ATOM 1337 O O . LYS A 1 172 ? -15.600 2.609 26.153 1.00 91.44 172 LYS A O 1
ATOM 1342 N N . SER A 1 173 ? -16.550 4.423 25.232 1.00 87.12 173 SER A N 1
ATOM 1343 C CA . SER A 1 173 ? -16.479 5.275 26.415 1.00 87.12 173 SER A CA 1
ATOM 1344 C C . SER A 1 173 ? -17.705 5.071 27.313 1.00 87.12 173 SER A C 1
ATOM 1346 O O . SER A 1 173 ? -18.715 4.493 26.910 1.00 87.12 173 SER A O 1
ATOM 1348 N N . LYS A 1 174 ? -17.672 5.655 28.518 1.00 84.62 174 LYS A N 1
ATOM 1349 C CA . LYS A 1 174 ? -18.840 5.701 29.417 1.00 84.62 174 LYS A CA 1
ATOM 1350 C C . LYS A 1 174 ? -20.049 6.433 28.814 1.00 84.62 174 LYS A C 1
ATOM 1352 O O . LYS A 1 174 ? -21.171 6.149 29.210 1.00 84.62 174 LYS A O 1
ATOM 1357 N N . SER A 1 175 ? -19.839 7.348 27.861 1.00 84.69 175 SER A N 1
ATOM 1358 C CA . SER A 1 175 ? -20.922 8.029 27.133 1.00 84.69 175 SER A CA 1
ATOM 1359 C C . SER A 1 175 ? -21.489 7.201 25.974 1.00 84.69 175 SER A C 1
ATOM 1361 O O . SER A 1 175 ? -22.378 7.666 25.267 1.00 84.69 175 SER A O 1
ATOM 1363 N N . GLY A 1 176 ? -20.981 5.984 25.761 1.00 85.62 176 GLY A N 1
ATOM 1364 C CA . GLY A 1 176 ? -21.423 5.086 24.699 1.00 85.62 176 GLY A CA 1
ATOM 1365 C C . GLY A 1 176 ? -20.801 5.361 23.328 1.00 85.62 176 GLY A C 1
ATOM 1366 O O . GLY A 1 176 ? -21.158 4.678 22.374 1.00 85.62 176 GLY A O 1
ATOM 1367 N N . ILE A 1 177 ? -19.869 6.313 23.232 1.00 90.88 177 ILE A N 1
ATOM 1368 C CA . ILE A 1 177 ? -19.178 6.692 21.992 1.00 90.88 177 ILE A CA 1
ATOM 1369 C C . ILE A 1 177 ? -17.868 5.907 21.885 1.00 90.88 177 ILE A C 1
ATOM 1371 O O . ILE A 1 177 ? -17.108 5.829 22.852 1.00 90.88 177 ILE A O 1
ATOM 1375 N N . TYR A 1 178 ? -17.578 5.350 20.715 1.00 91.25 178 TYR A N 1
ATOM 1376 C CA . TYR A 1 178 ? -16.315 4.678 20.433 1.00 91.25 178 TYR A CA 1
ATOM 1377 C C . TYR A 1 178 ? -15.263 5.694 20.006 1.00 91.25 178 TYR A C 1
ATOM 1379 O O . TYR A 1 178 ? -15.507 6.509 19.116 1.00 91.25 178 TYR A O 1
ATOM 1387 N N . ASN A 1 179 ? -14.087 5.613 20.621 1.00 91.38 179 ASN A N 1
ATOM 1388 C CA . ASN A 1 179 ? -12.938 6.457 20.306 1.00 91.38 179 ASN A CA 1
ATOM 1389 C C . ASN A 1 179 ? -11.682 5.593 20.147 1.00 91.38 179 ASN A C 1
ATOM 1391 O O . ASN A 1 179 ? -11.573 4.565 20.831 1.00 91.38 179 ASN A O 1
ATOM 1395 N N . PRO A 1 180 ? -10.711 6.019 19.323 1.00 90.38 180 PRO A N 1
ATOM 1396 C CA . PRO A 1 180 ? -9.437 5.340 19.214 1.00 90.38 180 PRO A CA 1
ATOM 1397 C C . PRO A 1 180 ? -8.677 5.435 20.545 1.00 90.38 180 PRO A C 1
ATOM 1399 O O . PRO A 1 180 ? -8.730 6.426 21.292 1.00 90.38 180 PRO A O 1
ATOM 1402 N N . VAL A 1 181 ? -7.995 4.353 20.880 1.00 90.25 181 VAL A N 1
ATOM 1403 C CA . VAL A 1 181 ? -7.221 4.180 22.103 1.00 90.25 181 VAL A CA 1
ATOM 1404 C C . VAL A 1 181 ? -5.778 4.573 21.813 1.00 90.25 181 VAL A C 1
ATOM 1406 O O . VAL A 1 181 ? -5.233 4.229 20.772 1.00 90.25 181 VAL A O 1
ATOM 1409 N N . ILE A 1 182 ? -5.186 5.337 22.731 1.00 86.75 182 ILE A N 1
ATOM 1410 C CA . ILE A 1 182 ? -3.779 5.728 22.641 1.00 86.75 182 ILE A CA 1
ATOM 1411 C C . ILE A 1 182 ? -2.956 4.561 23.183 1.00 86.75 182 ILE A C 1
ATOM 1413 O O . ILE A 1 182 ? -3.244 4.063 24.274 1.00 86.75 182 ILE A O 1
ATOM 1417 N N . LEU A 1 183 ? -1.963 4.132 22.418 1.00 88.19 183 LEU A N 1
ATOM 1418 C CA . LEU A 1 183 ? -0.990 3.119 22.805 1.00 88.19 183 LEU A CA 1
ATOM 1419 C C . LEU A 1 183 ? 0.071 3.724 23.735 1.00 88.19 183 LEU A C 1
ATOM 1421 O O . LEU A 1 183 ? 0.195 4.944 23.869 1.00 88.19 183 LEU A O 1
ATOM 1425 N N . THR A 1 184 ? 0.886 2.886 24.374 1.00 86.00 184 THR A N 1
ATOM 1426 C CA . THR A 1 184 ? 1.921 3.361 25.316 1.00 86.00 184 THR A CA 1
ATOM 1427 C C . THR A 1 184 ? 2.983 4.265 24.677 1.00 86.00 184 THR A C 1
ATOM 1429 O O . THR A 1 184 ? 3.634 5.031 25.382 1.00 86.00 184 THR A O 1
ATOM 1432 N N . ASN A 1 185 ? 3.143 4.224 23.352 1.00 83.50 185 ASN A N 1
ATOM 1433 C CA . ASN A 1 185 ? 4.046 5.093 22.595 1.00 83.50 185 ASN A CA 1
ATOM 1434 C C . ASN A 1 185 ? 3.436 6.464 22.228 1.00 83.50 185 ASN A C 1
ATOM 1436 O O . ASN A 1 185 ? 4.043 7.200 21.458 1.00 83.50 185 ASN A O 1
ATOM 1440 N N . PHE A 1 186 ? 2.264 6.814 22.773 1.00 81.56 186 PHE A N 1
ATOM 1441 C CA . PHE A 1 186 ? 1.500 8.028 22.447 1.00 81.56 186 PHE A CA 1
ATOM 1442 C C . PHE A 1 186 ? 0.957 8.091 21.012 1.00 81.56 186 PHE A C 1
ATOM 1444 O O . PHE A 1 186 ? 0.496 9.147 20.574 1.00 81.56 186 PHE A O 1
ATOM 1451 N N . GLU A 1 187 ? 0.942 6.970 20.296 1.00 84.62 187 GLU A N 1
ATOM 1452 C CA . GLU A 1 187 ? 0.327 6.860 18.976 1.00 84.62 187 GLU A CA 1
ATOM 1453 C C . GLU A 1 187 ? -1.028 6.153 19.067 1.00 84.62 187 GLU A C 1
ATOM 1455 O O . GLU A 1 187 ? -1.317 5.420 20.009 1.00 84.62 187 GLU A O 1
ATOM 1460 N N . TYR A 1 188 ? -1.895 6.388 18.085 1.00 85.88 188 TYR A N 1
ATOM 1461 C CA . TYR A 1 188 ? -3.190 5.700 17.972 1.00 85.88 188 TYR A CA 1
ATOM 1462 C C . TYR A 1 188 ? -3.137 4.485 17.046 1.00 85.88 188 TYR A C 1
ATOM 1464 O O . TYR A 1 188 ? -4.075 3.690 17.008 1.00 85.88 188 TYR A O 1
ATOM 1472 N N . VAL A 1 189 ? -2.073 4.399 16.251 1.00 87.62 189 VAL A N 1
ATOM 1473 C CA . VAL A 1 189 ? -1.966 3.512 15.100 1.00 87.62 189 VAL A CA 1
ATOM 1474 C C . VAL A 1 189 ? -0.740 2.639 15.271 1.00 87.62 189 VAL A C 1
ATOM 1476 O O . VAL A 1 189 ? 0.285 3.092 15.773 1.00 87.62 189 VAL A O 1
ATOM 1479 N N . PHE A 1 190 ? -0.859 1.389 14.850 1.00 89.31 190 PHE A N 1
ATOM 1480 C CA . PHE A 1 190 ? 0.221 0.420 14.850 1.00 89.31 190 PHE A CA 1
ATOM 1481 C C . PHE A 1 190 ? 0.372 -0.184 13.455 1.00 89.31 190 PHE A C 1
ATOM 1483 O O . PHE A 1 190 ? -0.587 -0.734 12.909 1.00 89.31 190 PHE A O 1
ATOM 1490 N N . GLU A 1 191 ? 1.569 -0.112 12.879 1.00 88.62 191 GLU A N 1
ATOM 1491 C CA . GLU A 1 191 ? 1.870 -0.764 11.601 1.00 88.62 191 GLU A CA 1
ATOM 1492 C C . GLU A 1 191 ? 1.931 -2.286 11.778 1.00 88.62 191 GLU A C 1
ATOM 1494 O O . GLU A 1 191 ? 2.642 -2.817 12.637 1.00 88.62 191 GLU A O 1
ATOM 1499 N N . LEU A 1 192 ? 1.188 -3.019 10.951 1.00 89.88 192 LEU A N 1
ATOM 1500 C CA . LEU A 1 192 ? 1.225 -4.476 10.977 1.00 89.88 192 LEU A CA 1
ATOM 1501 C C . LEU A 1 192 ? 2.580 -4.984 10.475 1.00 89.88 192 LEU A C 1
ATOM 1503 O O . LEU A 1 192 ? 3.125 -4.523 9.473 1.00 89.88 192 LEU A O 1
ATOM 1507 N N . SER A 1 193 ? 3.124 -6.011 11.134 1.00 89.62 193 SER A N 1
ATOM 1508 C CA . SER A 1 193 ? 4.320 -6.668 10.599 1.00 89.62 193 SER A CA 1
ATOM 1509 C C . SER A 1 193 ? 4.021 -7.295 9.232 1.00 89.62 193 SER A C 1
ATOM 1511 O O . SER A 1 193 ? 2.892 -7.700 8.959 1.00 89.62 193 SER A O 1
ATOM 1513 N N . GLY A 1 194 ? 5.044 -7.500 8.394 1.00 84.94 194 GLY A N 1
ATOM 1514 C CA . GLY A 1 194 ? 4.869 -8.155 7.087 1.00 84.94 194 GLY A CA 1
ATOM 1515 C C . GLY A 1 194 ? 4.181 -9.531 7.150 1.00 84.94 194 GLY A C 1
ATOM 1516 O O . GLY A 1 194 ? 3.538 -9.935 6.187 1.00 84.94 194 GLY A O 1
ATOM 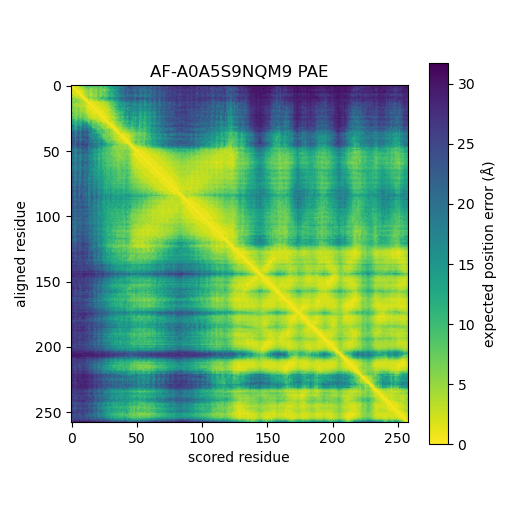1517 N N . SER A 1 195 ? 4.262 -10.216 8.300 1.00 85.62 195 SER A N 1
ATOM 1518 C CA . SER A 1 195 ? 3.610 -11.507 8.583 1.00 85.62 195 SER A CA 1
ATOM 1519 C C . SER A 1 195 ? 2.182 -11.412 9.148 1.00 85.62 195 SER A C 1
ATOM 1521 O O . SER A 1 195 ? 1.594 -12.436 9.496 1.00 85.62 195 SER A O 1
ATOM 1523 N N . GLY A 1 196 ? 1.651 -10.199 9.321 1.00 88.25 196 GLY A N 1
ATOM 1524 C CA . GLY A 1 196 ? 0.345 -9.934 9.929 1.00 88.25 196 GLY A CA 1
ATOM 1525 C C . GLY A 1 196 ? 0.318 -10.025 11.459 1.00 88.25 196 GLY A C 1
ATOM 1526 O O . GLY A 1 196 ? -0.738 -9.858 12.059 1.00 88.25 196 GLY A O 1
ATOM 1527 N N . LYS A 1 197 ? 1.445 -10.294 12.130 1.00 92.12 197 LYS A N 1
ATOM 1528 C CA . LYS A 1 197 ? 1.519 -10.252 13.602 1.00 92.12 197 LYS A CA 1
ATOM 1529 C C . LYS A 1 197 ? 1.452 -8.813 14.110 1.00 92.12 197 LYS A C 1
ATOM 1531 O O . LYS A 1 197 ? 2.089 -7.940 13.513 1.00 92.12 197 LYS A O 1
ATOM 1536 N N . PHE A 1 198 ? 0.766 -8.614 15.232 1.00 93.75 198 PHE A N 1
ATOM 1537 C CA . PHE A 1 198 ? 0.702 -7.341 15.949 1.00 93.75 198 PHE A CA 1
ATOM 1538 C C . PHE A 1 198 ? 0.803 -7.542 17.462 1.00 93.75 198 PHE A C 1
ATOM 1540 O O . PHE A 1 198 ? 0.462 -8.606 17.987 1.00 93.75 198 PHE A O 1
ATOM 1547 N N . VAL A 1 199 ? 1.266 -6.494 18.146 1.00 92.31 199 VAL A N 1
ATOM 1548 C CA . VAL A 1 199 ? 1.333 -6.398 19.606 1.00 92.31 199 VAL A CA 1
ATOM 1549 C C . VAL A 1 199 ? 1.008 -4.956 19.988 1.00 92.31 199 VAL A C 1
ATOM 1551 O O . VAL A 1 199 ? 1.760 -4.048 19.653 1.00 92.31 199 VAL A O 1
ATOM 1554 N N . LEU A 1 200 ? -0.116 -4.749 20.669 1.00 92.19 200 LEU A N 1
ATOM 1555 C CA . LEU A 1 200 ? -0.641 -3.440 21.049 1.00 92.19 200 LEU A CA 1
ATOM 1556 C C . LEU A 1 200 ? -0.540 -3.270 22.562 1.00 92.19 200 LEU A C 1
ATOM 1558 O O . LEU A 1 200 ? -1.362 -3.829 23.293 1.00 92.19 200 LEU A O 1
ATOM 1562 N N . PRO A 1 201 ? 0.454 -2.521 23.048 1.00 90.94 201 PRO A N 1
ATOM 1563 C CA . PRO A 1 201 ? 0.520 -2.144 24.447 1.00 90.94 201 PRO A CA 1
ATOM 1564 C C . PRO A 1 201 ? -0.420 -0.959 24.707 1.00 90.94 201 PRO A C 1
ATOM 1566 O O . PRO A 1 201 ? -0.271 0.117 24.125 1.00 90.94 201 PRO A O 1
ATOM 1569 N N . VAL A 1 202 ? -1.384 -1.153 25.602 1.00 88.94 202 VAL A N 1
ATOM 1570 C CA . VAL A 1 202 ? -2.375 -0.151 26.004 1.00 88.94 202 VAL A CA 1
ATOM 1571 C C . VAL A 1 202 ? -2.174 0.209 27.468 1.00 88.94 202 VAL A C 1
ATOM 1573 O O . VAL A 1 202 ? -2.128 -0.666 28.331 1.00 88.94 202 VAL A O 1
ATOM 1576 N N . ASP A 1 203 ? -2.091 1.507 27.741 1.00 83.69 203 ASP A N 1
ATOM 1577 C CA . ASP A 1 203 ? -2.061 2.049 29.097 1.00 83.69 203 ASP A CA 1
ATOM 1578 C C . ASP A 1 203 ? -3.482 2.057 29.697 1.00 83.69 203 ASP A C 1
ATOM 1580 O O . ASP A 1 203 ? -4.361 2.813 29.262 1.00 83.69 203 ASP A O 1
ATOM 1584 N N . MET A 1 204 ? -3.709 1.196 30.692 1.00 79.56 204 MET A N 1
ATOM 1585 C CA . MET A 1 204 ? -4.997 1.050 31.374 1.00 79.56 204 MET A CA 1
ATOM 1586 C C . MET A 1 204 ? -5.223 2.094 32.475 1.00 79.56 204 MET A C 1
ATOM 1588 O O . MET A 1 204 ? -6.365 2.222 32.922 1.00 79.56 204 MET A O 1
ATOM 1592 N N . GLU A 1 205 ? -4.208 2.860 32.907 1.00 67.75 205 GLU A N 1
ATOM 1593 C CA . GLU A 1 205 ? -4.420 3.961 33.865 1.00 67.75 205 GLU A CA 1
ATOM 1594 C C . GLU A 1 205 ? -5.293 5.058 33.250 1.00 67.75 205 GLU A C 1
ATOM 1596 O O . GLU A 1 205 ? -6.134 5.672 33.912 1.00 67.75 205 GLU A O 1
ATOM 1601 N N . ARG A 1 206 ? -5.106 5.303 31.949 1.00 62.41 206 ARG A N 1
ATOM 1602 C CA . ARG A 1 206 ? -5.720 6.435 31.243 1.00 62.41 206 ARG A CA 1
ATOM 1603 C C . ARG A 1 206 ? -7.075 6.110 30.635 1.00 62.41 206 ARG A C 1
ATOM 1605 O O . ARG A 1 206 ? -7.890 7.018 30.451 1.00 62.41 206 ARG A O 1
ATOM 1612 N N . LYS A 1 207 ? -7.323 4.850 30.265 1.00 67.12 207 LYS A N 1
ATOM 1613 C CA . LYS A 1 207 ? -8.553 4.451 29.568 1.00 67.12 207 LYS A CA 1
ATOM 1614 C C . LYS A 1 207 ? -9.056 3.089 30.031 1.00 67.12 207 LYS A C 1
ATOM 1616 O O . LYS A 1 207 ? -8.371 2.080 29.944 1.00 67.12 207 LYS A O 1
ATOM 1621 N N . TYR A 1 208 ? -10.325 3.068 30.430 1.00 67.69 208 TYR A N 1
ATOM 1622 C CA . TYR A 1 208 ? -11.079 1.831 30.587 1.00 67.69 208 TYR A CA 1
ATOM 1623 C C . TYR A 1 208 ? -11.423 1.270 29.203 1.00 67.69 208 TYR A C 1
ATOM 1625 O O . TYR A 1 208 ? -12.052 1.963 28.398 1.00 67.69 208 TYR A O 1
ATOM 1633 N N . LEU A 1 209 ? -11.016 0.029 28.938 1.00 79.44 209 LEU A N 1
ATOM 1634 C CA . LEU A 1 209 ? -11.404 -0.692 27.732 1.00 79.44 209 LEU A CA 1
ATOM 1635 C C . LEU A 1 209 ? -12.747 -1.378 27.966 1.00 79.44 209 LEU A C 1
ATOM 1637 O O . LEU A 1 209 ? -12.865 -2.263 28.809 1.00 79.44 209 LEU A O 1
ATOM 1641 N N . SER A 1 210 ? -13.761 -0.957 27.217 1.00 82.94 210 SER A N 1
ATOM 1642 C CA . SER A 1 210 ? -15.068 -1.605 27.201 1.00 82.94 210 SER A CA 1
ATOM 1643 C C . SER A 1 210 ? -15.526 -1.773 25.766 1.00 82.94 210 SER A C 1
ATOM 1645 O O . SER A 1 210 ? -15.477 -0.820 24.989 1.00 82.94 210 SER A O 1
ATOM 1647 N N . ASP A 1 211 ? -15.941 -2.991 25.416 1.00 88.06 211 ASP A N 1
ATOM 1648 C CA . ASP A 1 211 ? -16.385 -3.351 24.067 1.00 88.06 211 ASP A CA 1
ATOM 1649 C C . ASP A 1 211 ? -15.375 -2.939 22.976 1.00 88.06 211 ASP A C 1
ATOM 1651 O O . ASP A 1 211 ? -15.641 -2.110 22.100 1.00 88.06 211 ASP A O 1
ATOM 1655 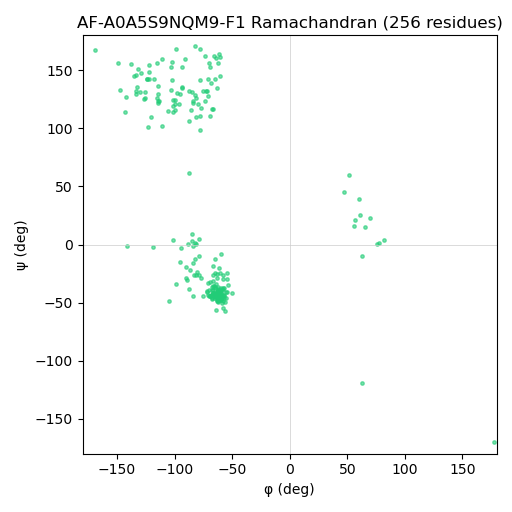N N . ALA A 1 212 ? -14.160 -3.476 23.093 1.00 91.38 212 ALA A N 1
ATOM 1656 C CA . ALA A 1 212 ? -13.034 -3.092 22.258 1.00 91.38 212 ALA A CA 1
ATOM 1657 C C . ALA A 1 212 ? -13.095 -3.735 20.862 1.00 91.38 212 ALA A C 1
ATOM 1659 O O . ALA A 1 212 ? -13.454 -4.901 20.701 1.00 91.38 212 ALA A O 1
ATOM 1660 N N . HIS A 1 213 ? -12.713 -2.967 19.846 1.00 93.62 213 HIS A N 1
ATOM 1661 C CA . HIS A 1 213 ? -12.692 -3.387 18.450 1.00 93.62 213 HIS A CA 1
ATOM 1662 C C . HIS A 1 213 ? -11.336 -3.056 17.825 1.00 93.62 213 HIS A C 1
ATOM 1664 O O . HIS A 1 213 ? -10.854 -1.930 17.937 1.00 93.62 213 HIS A O 1
ATOM 1670 N N . LEU A 1 214 ? -10.734 -4.027 17.145 1.00 93.62 214 LEU A N 1
ATOM 1671 C CA . LEU A 1 214 ? -9.599 -3.813 16.255 1.00 93.62 214 LEU A CA 1
ATOM 1672 C C . LEU A 1 214 ? -10.140 -3.386 14.896 1.00 93.62 214 LEU A C 1
ATOM 1674 O O . LEU A 1 214 ? -10.941 -4.098 14.289 1.00 93.62 214 LEU A O 1
ATOM 1678 N N . ILE A 1 215 ? -9.694 -2.232 14.425 1.00 94.00 215 ILE A N 1
ATOM 1679 C CA . ILE A 1 215 ? -10.021 -1.702 13.108 1.00 94.00 215 ILE A CA 1
ATOM 1680 C C . ILE A 1 215 ? -8.734 -1.670 12.299 1.00 94.00 215 ILE A C 1
ATOM 1682 O O . ILE A 1 215 ? -7.746 -1.082 12.732 1.00 94.00 215 ILE A O 1
ATOM 1686 N N . ILE A 1 216 ? -8.730 -2.322 11.143 1.00 93.12 216 ILE A N 1
ATOM 1687 C CA . ILE A 1 216 ? -7.553 -2.416 10.281 1.00 93.12 216 ILE A CA 1
ATOM 1688 C C . ILE A 1 216 ? -7.856 -1.693 8.976 1.00 93.12 216 ILE A C 1
ATOM 1690 O O . ILE A 1 216 ? -8.848 -2.004 8.316 1.00 93.12 216 ILE A O 1
ATOM 1694 N N . PHE A 1 217 ? -6.998 -0.752 8.603 1.00 90.56 217 PHE A N 1
ATOM 1695 C CA . PHE A 1 217 ? -7.088 0.029 7.373 1.00 90.56 217 PHE A CA 1
ATOM 1696 C C . PHE A 1 217 ? -5.899 -0.285 6.469 1.00 90.56 217 PHE A C 1
ATOM 1698 O O . PHE A 1 217 ? -4.838 -0.692 6.942 1.00 90.56 217 PHE A O 1
ATOM 1705 N N . ARG A 1 218 ? -6.052 -0.072 5.161 1.00 87.62 218 ARG A N 1
ATOM 1706 C CA . ARG A 1 218 ? -4.893 0.040 4.268 1.00 87.62 218 ARG A CA 1
ATOM 1707 C C . ARG A 1 218 ? -4.228 1.388 4.558 1.00 87.62 218 ARG A C 1
ATOM 1709 O O . ARG A 1 218 ? -4.922 2.403 4.586 1.00 87.62 218 ARG A O 1
ATOM 1716 N N . SER A 1 219 ? -2.908 1.431 4.735 1.00 83.25 219 SER A N 1
ATOM 1717 C CA . SER A 1 219 ? -2.200 2.666 5.132 1.00 83.25 219 SER A CA 1
ATOM 1718 C C . SER A 1 219 ? -2.425 3.825 4.147 1.00 83.25 219 SER A C 1
ATOM 1720 O O . SER A 1 219 ? -2.465 4.994 4.526 1.00 83.25 219 SER A O 1
ATOM 1722 N N . SER A 1 220 ? -2.640 3.504 2.867 1.00 74.88 220 SER A N 1
ATOM 1723 C CA . SER A 1 220 ? -2.919 4.492 1.823 1.00 74.88 220 SER A CA 1
ATOM 1724 C C . SER A 1 220 ? -4.360 5.018 1.799 1.00 74.88 220 SER A C 1
ATOM 1726 O O . SER A 1 220 ? -4.629 5.956 1.065 1.00 74.88 220 SER A O 1
ATOM 1728 N N . ASP A 1 221 ? -5.309 4.445 2.552 1.00 71.56 221 ASP A N 1
ATOM 1729 C CA . ASP A 1 221 ? -6.714 4.910 2.527 1.00 71.56 221 ASP A CA 1
ATOM 1730 C C . ASP A 1 221 ? -6.883 6.326 3.094 1.00 71.56 221 ASP A C 1
ATOM 1732 O O . ASP A 1 221 ? -7.879 6.997 2.831 1.00 71.56 221 ASP A O 1
ATOM 1736 N N . TRP A 1 222 ? -5.904 6.806 3.861 1.00 67.50 222 TRP A N 1
ATOM 1737 C CA . TRP A 1 222 ? -6.022 8.051 4.612 1.00 67.50 222 TRP A CA 1
ATOM 1738 C C . TRP A 1 222 ? -4.741 8.896 4.646 1.00 67.50 222 TRP A C 1
ATOM 1740 O O . TRP A 1 222 ? -4.764 10.023 5.157 1.00 67.50 222 TRP A O 1
ATOM 1750 N N . SER A 1 223 ? -3.643 8.428 4.036 1.00 60.66 223 SER A N 1
ATOM 1751 C CA . SER A 1 223 ? -2.378 9.169 3.929 1.00 60.66 223 SER A CA 1
ATOM 1752 C C . SER A 1 223 ? -2.541 10.524 3.235 1.00 60.66 223 SER A C 1
ATOM 1754 O O . SER A 1 223 ? -1.943 11.515 3.669 1.00 60.66 223 SER A O 1
ATOM 1756 N N . LEU A 1 224 ? -3.398 10.618 2.216 1.00 55.44 224 LEU A N 1
ATOM 1757 C CA . LEU A 1 224 ? -3.739 11.889 1.570 1.00 55.44 224 LEU A CA 1
ATOM 1758 C C . LEU A 1 224 ? -4.574 12.822 2.438 1.00 55.44 224 LEU A C 1
ATOM 1760 O O . LEU A 1 224 ? -4.290 14.019 2.496 1.00 55.44 224 LEU A O 1
ATOM 1764 N N . ILE A 1 225 ? -5.595 12.295 3.116 1.00 59.03 225 ILE A N 1
ATOM 1765 C CA . ILE A 1 225 ? -6.483 13.098 3.967 1.00 59.03 225 ILE A CA 1
ATOM 1766 C C . ILE A 1 225 ? -5.660 13.725 5.093 1.00 59.03 225 ILE A C 1
ATOM 1768 O O . ILE A 1 225 ? -5.785 14.927 5.353 1.00 59.03 225 ILE A O 1
ATOM 1772 N N . ARG A 1 226 ? -4.749 12.949 5.691 1.00 59.12 226 ARG A N 1
ATOM 1773 C CA . ARG A 1 226 ? -3.811 13.425 6.713 1.00 59.12 226 ARG A CA 1
ATOM 1774 C C . ARG A 1 226 ? -2.893 14.529 6.188 1.00 59.12 226 ARG A C 1
ATOM 1776 O O . ARG A 1 226 ? -2.746 15.553 6.851 1.00 59.12 226 ARG A O 1
ATOM 1783 N N . ARG A 1 227 ? -2.340 14.373 4.978 1.00 57.94 227 ARG A N 1
ATOM 1784 C CA . ARG A 1 227 ? -1.481 15.387 4.331 1.00 57.94 227 ARG A CA 1
ATOM 1785 C C . ARG A 1 227 ? -2.232 16.661 3.938 1.00 57.94 227 ARG A C 1
ATOM 1787 O O . ARG A 1 227 ? -1.662 17.741 4.026 1.00 57.94 227 ARG A O 1
ATOM 1794 N N . SER A 1 228 ? -3.486 16.546 3.503 1.00 56.66 228 SER A N 1
ATOM 1795 C CA . SER A 1 228 ? -4.257 17.677 2.974 1.00 56.66 228 SER A CA 1
ATOM 1796 C C . SER A 1 228 ? -5.031 18.447 4.040 1.00 56.66 228 SER A C 1
ATOM 1798 O O . SER A 1 228 ? -5.268 19.638 3.856 1.00 56.66 228 SER A O 1
ATOM 1800 N N . THR A 1 229 ? -5.475 17.792 5.116 1.00 57.34 229 THR A N 1
ATOM 1801 C CA . THR A 1 229 ? -6.406 18.401 6.086 1.00 57.34 229 THR A CA 1
ATOM 1802 C C . THR A 1 229 ? -5.840 18.516 7.496 1.00 57.34 229 THR A C 1
ATOM 1804 O O . THR A 1 229 ? -6.517 19.049 8.373 1.00 57.34 229 THR A O 1
ATOM 1807 N N . ASN A 1 230 ? -4.613 18.032 7.732 1.00 59.19 230 ASN A N 1
ATOM 1808 C CA . ASN A 1 230 ? -3.999 17.939 9.061 1.00 59.19 230 ASN A CA 1
ATOM 1809 C C . ASN A 1 230 ? -4.846 17.139 10.075 1.00 59.19 230 ASN A C 1
ATOM 1811 O O . ASN A 1 230 ? -4.626 17.227 11.282 1.00 59.19 230 ASN A O 1
ATOM 1815 N N . ARG A 1 231 ? -5.833 16.371 9.594 1.00 63.97 231 ARG A N 1
ATOM 1816 C CA . ARG A 1 231 ? -6.680 15.503 10.412 1.00 63.97 231 ARG A CA 1
ATOM 1817 C C . ARG A 1 231 ? -6.073 14.117 10.514 1.00 63.97 231 ARG A C 1
ATOM 1819 O O . ARG A 1 231 ? -5.296 13.688 9.667 1.00 63.97 231 ARG A O 1
ATOM 1826 N N . SER A 1 232 ? -6.509 13.399 11.534 1.00 64.69 232 SER A N 1
ATOM 1827 C CA . SER A 1 232 ? -6.168 12.011 11.812 1.00 64.69 232 SER A CA 1
ATOM 1828 C C . SER A 1 232 ? -6.556 11.033 10.700 1.00 64.69 232 SER A C 1
ATOM 1830 O O . SER A 1 232 ? -6.149 9.901 10.797 1.00 64.69 232 SER A O 1
ATOM 1832 N N . GLY A 1 233 ? -7.293 11.418 9.648 1.00 73.19 233 GLY A N 1
ATOM 1833 C CA . GLY A 1 233 ? -7.621 10.591 8.469 1.00 73.19 233 GLY A CA 1
ATOM 1834 C C . GLY A 1 233 ? -8.458 9.320 8.720 1.00 73.19 233 GLY A C 1
ATOM 1835 O O . GLY A 1 233 ? -9.004 8.775 7.768 1.00 73.19 233 GLY A O 1
ATOM 1836 N N . TYR A 1 234 ? -8.668 8.929 9.977 1.00 80.81 234 TYR A N 1
ATOM 1837 C CA . TYR A 1 234 ? -9.712 8.018 10.451 1.00 80.81 234 TYR A CA 1
ATOM 1838 C C . TYR A 1 234 ? -10.751 8.778 11.307 1.00 80.81 234 TYR A C 1
ATOM 1840 O O . TYR A 1 234 ? -10.461 9.862 11.820 1.00 80.81 234 TYR A O 1
ATOM 1848 N N . PRO A 1 235 ? -11.977 8.248 11.494 1.00 84.94 235 PRO A N 1
ATOM 1849 C CA . PRO A 1 235 ? -12.993 8.902 12.324 1.00 84.94 235 PRO A CA 1
ATOM 1850 C C . PRO A 1 235 ? -12.610 8.946 13.816 1.00 84.94 235 PRO A C 1
ATOM 1852 O O . PRO A 1 235 ? -12.526 7.910 14.468 1.00 84.94 235 PRO A O 1
ATOM 1855 N N . GLU A 1 236 ? -12.427 10.133 14.399 1.00 87.00 236 GLU A N 1
ATOM 1856 C CA . GLU A 1 236 ? -11.998 10.283 15.807 1.00 87.00 236 GLU A CA 1
ATOM 1857 C C . GLU A 1 236 ? -13.038 9.810 16.833 1.00 87.00 236 GLU A C 1
ATOM 1859 O O . GLU A 1 236 ? -12.683 9.393 17.934 1.00 87.00 236 GLU A O 1
ATOM 1864 N N . SER A 1 237 ? -14.319 9.842 16.469 1.00 88.19 237 SER A N 1
ATOM 1865 C CA . SER A 1 237 ? -15.420 9.402 17.321 1.00 88.19 237 SER A CA 1
ATOM 1866 C C . SER A 1 237 ? -16.536 8.813 16.470 1.00 88.19 237 SER A C 1
ATOM 1868 O O . SER A 1 237 ? -16.962 9.428 15.491 1.00 88.19 237 SER A O 1
ATOM 1870 N N . VAL A 1 238 ? -17.050 7.647 16.861 1.00 91.25 238 VAL A N 1
ATOM 1871 C CA . VAL A 1 238 ? -18.211 7.016 16.213 1.00 91.25 238 VAL A CA 1
ATOM 1872 C C . VAL A 1 238 ? -19.215 6.528 17.251 1.00 91.25 238 VAL A C 1
ATOM 1874 O O . VAL A 1 238 ? -18.857 6.113 18.350 1.00 91.25 238 VAL A O 1
ATOM 1877 N N . THR A 1 239 ? -20.502 6.594 16.927 1.00 88.69 239 THR A N 1
ATOM 1878 C CA . THR A 1 239 ? -21.591 6.263 17.864 1.00 88.69 239 THR A CA 1
ATOM 1879 C C . THR A 1 239 ? -21.914 4.770 17.928 1.00 88.69 239 THR A C 1
ATOM 1881 O O . THR A 1 239 ? -22.587 4.329 18.855 1.00 88.69 239 THR A O 1
ATOM 1884 N N . SER A 1 240 ? -21.454 3.986 16.955 1.00 89.75 240 SER A N 1
ATOM 1885 C CA . SER A 1 240 ? -21.695 2.545 16.857 1.00 89.75 240 SER A CA 1
ATOM 1886 C C . SER A 1 240 ? -20.522 1.850 16.175 1.00 89.75 240 SER A C 1
ATOM 1888 O O . SER A 1 240 ? -19.811 2.484 15.399 1.00 89.75 240 SER A O 1
ATOM 1890 N N . MET A 1 241 ? -20.359 0.553 16.435 1.00 88.12 241 MET A N 1
ATOM 1891 C CA . MET A 1 241 ? -19.522 -0.355 15.650 1.00 88.12 241 MET A CA 1
ATOM 1892 C C . MET A 1 241 ? -20.384 -1.553 15.216 1.00 88.12 241 MET A C 1
ATOM 1894 O O . MET A 1 241 ? -21.076 -2.110 16.071 1.00 88.12 241 MET A O 1
ATOM 1898 N N . PRO A 1 242 ? -20.378 -1.951 13.932 1.00 87.38 242 PRO A N 1
ATOM 1899 C CA . PRO A 1 242 ? -19.700 -1.294 12.811 1.00 87.38 242 PRO A CA 1
ATOM 1900 C C . PRO A 1 242 ? -20.283 0.100 12.483 1.00 87.38 242 PRO A C 1
ATOM 1902 O O . PRO A 1 242 ? -21.368 0.475 12.945 1.00 87.38 242 PRO A O 1
ATOM 1905 N N . ASN A 1 243 ? -19.520 0.905 11.738 1.00 90.75 243 ASN A N 1
ATOM 1906 C CA . ASN A 1 243 ? -19.884 2.270 11.355 1.00 90.75 243 ASN A CA 1
ATOM 1907 C C . ASN A 1 243 ? -19.652 2.498 9.863 1.00 90.75 243 ASN A C 1
ATOM 1909 O O . ASN A 1 243 ? -18.565 2.213 9.364 1.00 90.75 243 ASN A O 1
ATOM 1913 N N . LYS A 1 244 ? -20.622 3.130 9.197 1.00 86.19 244 LYS A N 1
ATOM 1914 C CA . LYS A 1 244 ? -20.551 3.416 7.764 1.00 86.19 244 LYS A CA 1
ATOM 1915 C C . LYS A 1 244 ? -19.290 4.190 7.361 1.00 86.19 244 LYS A C 1
ATOM 1917 O O . LYS A 1 244 ? -18.665 3.837 6.378 1.00 86.19 244 LYS A O 1
ATOM 1922 N N . SER A 1 245 ? -18.850 5.179 8.140 1.00 85.56 245 SER A N 1
ATOM 1923 C CA . SER A 1 245 ? -17.644 5.958 7.816 1.00 85.56 245 SER A CA 1
ATOM 1924 C C . SER A 1 245 ? -16.356 5.127 7.850 1.00 85.56 245 SER A C 1
ATOM 1926 O O . SER A 1 245 ? -15.370 5.508 7.232 1.00 85.56 245 SER A O 1
ATOM 1928 N N . ILE A 1 246 ? -16.340 4.021 8.598 1.00 87.44 246 ILE A N 1
ATOM 1929 C CA . ILE A 1 246 ? -15.208 3.086 8.676 1.00 87.44 246 ILE A CA 1
ATOM 1930 C C . ILE A 1 246 ? -15.310 2.039 7.557 1.00 87.44 246 ILE A C 1
ATOM 1932 O O . ILE A 1 246 ? -14.303 1.683 6.948 1.00 87.44 246 ILE A O 1
ATOM 1936 N N . GLU A 1 247 ? -16.524 1.582 7.254 1.00 86.50 247 GLU A N 1
ATOM 1937 C CA . GLU A 1 247 ? -16.8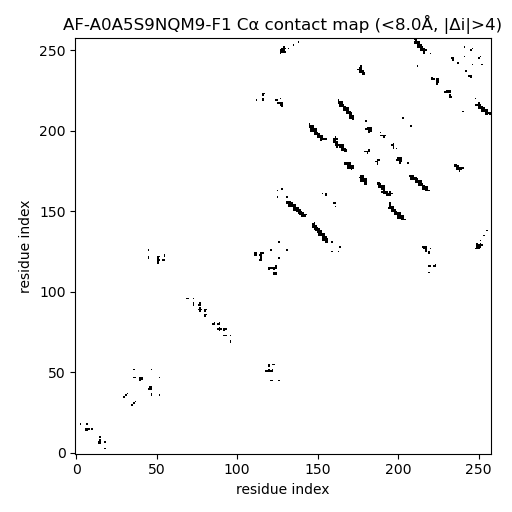03 0.657 6.149 1.00 86.50 247 GLU A CA 1
ATOM 1938 C C . GLU A 1 247 ? -16.561 1.298 4.777 1.00 86.50 247 GLU A C 1
ATOM 1940 O O . GLU A 1 247 ? -15.988 0.652 3.903 1.00 86.50 247 GLU A O 1
ATOM 1945 N N . ASP A 1 248 ? -16.916 2.575 4.604 1.00 83.50 248 ASP A N 1
ATOM 1946 C CA . ASP A 1 248 ? -16.688 3.351 3.378 1.00 83.50 248 ASP A CA 1
ATOM 1947 C C . ASP A 1 248 ? -15.180 3.514 3.084 1.00 83.50 248 ASP A C 1
ATOM 1949 O O . ASP A 1 248 ? -14.783 3.649 1.929 1.00 83.50 248 ASP A O 1
ATOM 1953 N N . LEU A 1 249 ? -14.325 3.445 4.114 1.00 82.38 249 LEU A N 1
ATOM 1954 C CA . LEU A 1 249 ? -12.862 3.389 3.975 1.00 82.38 249 LEU A CA 1
ATOM 1955 C C . LEU A 1 249 ? -12.345 1.971 3.668 1.00 82.38 249 LEU A C 1
ATOM 1957 O O . LEU A 1 249 ? -11.143 1.757 3.561 1.00 82.38 249 LEU A O 1
ATOM 1961 N N . GLY A 1 250 ? -13.226 0.977 3.549 1.00 86.00 250 GLY A N 1
ATOM 1962 C CA . GLY A 1 250 ? -12.860 -0.406 3.259 1.00 86.00 250 GLY A CA 1
ATOM 1963 C C . GLY A 1 250 ? -12.144 -1.117 4.410 1.00 86.00 250 GLY A C 1
ATOM 1964 O O . GLY A 1 250 ? -11.421 -2.087 4.161 1.00 86.00 250 GLY A O 1
ATOM 1965 N N . ALA A 1 251 ? -12.325 -0.661 5.651 1.00 90.44 251 ALA A N 1
ATOM 1966 C CA . ALA A 1 251 ? -11.659 -1.221 6.823 1.00 90.44 251 ALA A CA 1
ATOM 1967 C C . ALA A 1 251 ? -12.156 -2.629 7.186 1.00 90.44 251 ALA A C 1
ATOM 1969 O O . ALA A 1 251 ? -13.313 -2.982 6.958 1.00 90.44 251 ALA A O 1
ATOM 1970 N N . PHE A 1 252 ? -11.293 -3.422 7.819 1.00 93.50 252 PHE A N 1
ATOM 1971 C CA . PHE A 1 252 ? -11.681 -4.674 8.466 1.00 93.50 252 PHE A CA 1
ATOM 1972 C C . PHE A 1 252 ? -11.947 -4.424 9.953 1.00 93.50 252 PHE A C 1
ATOM 1974 O O . PHE A 1 252 ? -11.108 -3.844 10.642 1.00 93.50 252 PHE A O 1
ATOM 1981 N N . ILE A 1 253 ? -13.098 -4.874 10.454 1.00 94.06 253 ILE A N 1
ATOM 1982 C CA . ILE A 1 253 ? -13.541 -4.651 11.835 1.00 94.06 253 ILE A CA 1
ATOM 1983 C C . ILE A 1 253 ? -13.579 -5.995 12.562 1.00 94.06 253 ILE A C 1
ATOM 1985 O O . ILE A 1 253 ? -14.272 -6.916 12.137 1.00 94.06 253 ILE A O 1
ATOM 1989 N N . TYR A 1 254 ? -12.862 -6.100 13.678 1.00 94.38 254 TYR A N 1
ATOM 1990 C CA . TYR A 1 254 ? -12.851 -7.281 14.537 1.00 94.38 254 TYR A CA 1
ATOM 1991 C C . TYR A 1 254 ? -13.183 -6.898 15.974 1.00 94.38 254 TYR A C 1
ATOM 1993 O O . TYR A 1 254 ? -12.528 -6.042 16.564 1.00 94.38 254 TYR A O 1
ATOM 2001 N N . ARG A 1 255 ? -14.180 -7.553 16.565 1.00 92.69 255 ARG A N 1
ATOM 2002 C CA . ARG A 1 255 ? -14.507 -7.375 17.980 1.00 92.69 255 ARG A CA 1
ATOM 2003 C C . ARG A 1 255 ? -13.572 -8.225 18.832 1.00 92.69 255 ARG A C 1
ATOM 2005 O O . ARG A 1 255 ? -13.469 -9.427 18.613 1.00 92.69 255 ARG A O 1
ATOM 2012 N N . ILE A 1 256 ? -12.907 -7.609 19.804 1.00 88.88 256 ILE A N 1
ATOM 2013 C CA . ILE A 1 256 ? -12.100 -8.346 20.774 1.00 88.88 256 ILE A CA 1
ATOM 2014 C C . ILE A 1 256 ? -13.056 -8.971 21.784 1.00 88.88 256 ILE A C 1
ATOM 2016 O O . ILE A 1 256 ? -13.766 -8.264 22.497 1.00 88.88 256 ILE A O 1
ATOM 2020 N N . GLU A 1 257 ? -13.070 -10.298 21.836 1.00 80.44 257 GLU A N 1
ATOM 2021 C CA . GLU A 1 257 ? -13.734 -11.031 22.907 1.00 80.44 257 GLU A CA 1
ATOM 2022 C C . GLU A 1 257 ? -12.932 -10.813 24.199 1.00 80.44 257 GLU A C 1
ATOM 2024 O O . GLU A 1 257 ? -11.770 -11.213 24.303 1.00 80.44 257 GLU A O 1
ATOM 2029 N N . THR A 1 258 ? -13.529 -10.073 25.134 1.00 61.06 258 THR A N 1
ATOM 2030 C CA . THR A 1 258 ? -13.033 -9.831 26.500 1.00 61.06 258 THR A CA 1
ATOM 2031 C C . THR A 1 258 ? -13.679 -10.777 27.486 1.00 61.06 258 THR A C 1
ATOM 2033 O O . THR A 1 258 ? -14.920 -10.920 27.387 1.00 61.06 258 THR A O 1
#

Radius of gyration: 26.08 Å; Cα contacts (8 Å, |Δi|>4): 353; chains: 1; bounding box: 59×34×85 Å

Sequence (258 aa):
MKEIVSDFISGSATEKLAIISNISTILGVSVVTFVAGPFLSEFAGKEFIVSDFIISVIFYFLCLWGLLALIYNALKEMYKFGKEKKYAKATSEGLVLLFVIWIGIVSFPYVKHFVGDTFNVSYLLAQHASKAIKKVEGVNQEKTGEILTISGRVSLGEGVKGSDYELLLYSKSKSGIYNPVILTNFEYVFELSGSGKFVLPVDMERKYLSDAHLIIFRSSDWSLIRRSTNRSGYPESVTSMPNKSIEDLGAFIYRIET